Protein AF-A0A7S1DYJ3-F1 (afdb_monomer)

Foldseek 3Di:
DDDDDDDDDDDDPPPPPPPPPPDDFDDDPDDPWGADPVRAGPPPPVLVVCLVPPPFPPQWADDDCLQVLLLLLLLLLVQCVVLVPQLQVQLLVQQFDPDPPPDPDRDRPQFDALVSSVVSSVVSVRCPPRDPSSSVNNQVLQFAQDPDPVCRRRGGRVQLSSCLRPCDHPCSVVCVVVVDDDPPSSVVSSVCSVPPVNSVVSVQQALVPLQHWHDIRPVNVVLLVVLLVLLLVLCVVVVHALCNLLVCQFPVSVPPVVVVPPPDDDNPPPDDDGQWGALVSQVVSCCVSCPVPPDDPSNSSSQQNGQPRSNTGNSVNVRVSRVQPPVND

Solvent-accessible surface area (backbone atoms only — not comparable to full-atom values): 19759 Å² total; per-residue (Å²): 136,89,81,88,80,82,92,79,85,80,90,77,85,84,76,80,75,80,76,78,82,71,82,84,80,80,80,59,90,89,71,87,68,66,66,49,98,85,58,51,68,62,75,56,70,62,61,62,53,48,58,76,67,43,88,53,64,70,71,29,49,51,78,64,60,53,75,37,58,69,56,49,48,50,52,52,32,50,48,32,59,78,68,69,52,66,70,52,61,57,46,53,64,72,30,55,44,86,46,99,71,87,56,94,55,70,50,72,78,50,37,33,35,70,69,54,53,51,54,32,44,49,68,70,70,72,44,84,81,61,49,73,62,30,52,45,49,52,50,57,74,37,47,48,92,58,93,50,78,95,42,58,71,40,26,28,35,52,41,60,51,27,36,48,56,68,67,42,38,99,55,37,68,36,46,74,70,64,78,38,80,76,57,67,71,53,51,51,52,29,54,54,62,66,31,64,69,53,47,51,54,50,58,60,43,30,56,86,42,86,60,20,36,45,76,56,20,74,64,23,46,61,49,46,54,55,54,47,52,55,47,31,54,41,30,65,74,70,72,49,53,55,52,65,60,47,44,72,60,24,76,80,71,50,75,77,57,64,81,72,65,78,79,58,79,79,56,79,72,78,84,67,55,87,60,32,28,49,64,73,51,48,54,54,30,46,56,62,67,37,61,93,56,91,72,50,71,56,54,53,50,50,54,42,52,35,21,38,35,94,85,20,32,25,52,53,32,49,25,66,72,49,58,56,45,99,81,75,104

Organism: Hemiselmis andersenii (NCBI:txid464988)

Secondary structure (DSSP, 8-state):
----------------------------TTT-PPBPTTS-B---HHHHHHHHHS---GGGBPPPGGG-HHHHHHHHHHHHHHHT--THHHHHHHH-BPPTTSS---B--SEE-HHHHHHHHHHTTS-TTS-HHHHHHHHHHTB---S-GGGTT--EEHHHHHHHHHS--TTHHHHHHTSS---HHHHHHHHHHT-HHHHHHHHHH-TTSTT--PPBPHHHHHHHHHHHHHHHHHHHHHT--HHHHHHTT-TTTTTS-TTTTTT------TT--TTEE-HHHHHHHHHHHTTTS---HHHHHHHHHHTEETTEEEHHHHHHHH---TT--

pLDDT: mean 77.89, std 20.51, range [30.16, 97.25]

Structure (mmCIF, N/CA/C/O backbone):
data_AF-A0A7S1DYJ3-F1
#
_entry.id   AF-A0A7S1DYJ3-F1
#
loop_
_atom_site.group_PDB
_atom_site.id
_atom_site.type_symbol
_atom_site.label_atom_id
_atom_site.label_alt_id
_atom_site.label_comp_id
_atom_site.label_asym_id
_atom_site.label_entity_id
_atom_site.label_seq_id
_atom_site.pdbx_PDB_ins_code
_atom_site.Cartn_x
_atom_site.Cartn_y
_atom_site.Cartn_z
_atom_site.occupancy
_atom_site.B_iso_or_equiv
_atom_site.auth_seq_id
_atom_site.auth_comp_id
_atom_site.auth_asym_id
_atom_site.auth_atom_id
_atom_site.pdbx_PDB_model_num
ATOM 1 N N . MET A 1 1 ? 9.677 -75.539 -50.871 1.00 42.97 1 MET A N 1
ATOM 2 C CA . MET A 1 1 ? 9.570 -76.157 -49.534 1.00 42.97 1 MET A CA 1
ATOM 3 C C . MET A 1 1 ? 8.681 -75.274 -48.683 1.00 42.97 1 MET A C 1
ATOM 5 O O . MET A 1 1 ? 8.998 -74.108 -48.495 1.00 42.97 1 MET A O 1
ATOM 9 N N . ALA A 1 2 ? 7.523 -75.805 -48.300 1.00 41.78 2 ALA A N 1
ATOM 10 C CA . ALA A 1 2 ? 6.507 -75.114 -47.522 1.00 41.78 2 ALA A CA 1
ATOM 11 C C . ALA A 1 2 ? 6.883 -75.112 -46.036 1.00 41.78 2 ALA A C 1
ATOM 13 O O . ALA A 1 2 ? 7.293 -76.141 -45.504 1.00 41.78 2 ALA A O 1
ATOM 14 N N . SER A 1 3 ? 6.701 -73.978 -45.365 1.00 47.53 3 SER A N 1
ATOM 15 C CA . SER A 1 3 ? 6.615 -73.930 -43.908 1.00 47.53 3 SER A CA 1
ATOM 16 C C . SER A 1 3 ? 5.607 -72.855 -43.530 1.00 47.53 3 SER A C 1
ATOM 18 O O . SER A 1 3 ? 5.869 -71.659 -43.644 1.00 47.53 3 SER A O 1
ATOM 20 N N . GLY A 1 4 ? 4.405 -73.307 -43.178 1.00 46.44 4 GLY A N 1
ATOM 21 C CA . GLY A 1 4 ? 3.355 -72.471 -42.624 1.00 46.44 4 GLY A CA 1
ATOM 22 C C . GLY A 1 4 ? 3.580 -72.247 -41.134 1.00 46.44 4 GLY A C 1
ATOM 23 O O . GLY A 1 4 ? 3.976 -73.164 -40.415 1.00 46.44 4 GLY A O 1
ATOM 24 N N . ARG A 1 5 ? 3.269 -71.042 -40.652 1.00 40.19 5 ARG A N 1
ATOM 25 C CA . ARG A 1 5 ? 3.057 -70.782 -39.226 1.00 40.19 5 ARG A CA 1
ATOM 26 C C . ARG A 1 5 ? 1.924 -69.782 -39.007 1.00 40.19 5 ARG A C 1
ATOM 28 O O . ARG A 1 5 ? 2.064 -68.593 -39.243 1.00 40.19 5 ARG A O 1
ATOM 35 N N . LEU A 1 6 ? 0.811 -70.364 -38.567 1.00 44.12 6 LEU A N 1
ATOM 36 C CA . LEU A 1 6 ? -0.022 -69.995 -37.420 1.00 44.12 6 LEU A CA 1
ATOM 37 C C . LEU A 1 6 ? -0.272 -68.506 -37.136 1.00 44.12 6 LEU A C 1
ATOM 39 O O . LEU A 1 6 ? 0.511 -67.812 -36.495 1.00 44.12 6 LEU A O 1
ATOM 43 N N . VAL A 1 7 ? -1.494 -68.133 -37.506 1.00 50.53 7 VAL A N 1
ATOM 44 C CA . VAL A 1 7 ? -2.334 -67.055 -36.983 1.00 50.53 7 VAL A CA 1
ATOM 45 C C . VAL A 1 7 ? -2.415 -67.097 -35.452 1.00 50.53 7 VAL A C 1
ATOM 47 O O . VAL A 1 7 ? -2.797 -68.120 -34.882 1.00 50.53 7 VAL A O 1
ATOM 50 N N . ARG A 1 8 ? -2.150 -65.958 -34.803 1.00 39.41 8 ARG A N 1
ATOM 51 C CA . ARG A 1 8 ? -2.713 -65.585 -33.496 1.00 39.41 8 ARG A CA 1
ATOM 52 C C . ARG A 1 8 ? -2.919 -64.068 -33.440 1.00 39.41 8 ARG A C 1
ATOM 54 O O . ARG A 1 8 ? -1.952 -63.331 -33.292 1.00 39.41 8 ARG A O 1
ATOM 61 N N . SER A 1 9 ? -4.175 -63.637 -33.518 1.00 42.03 9 SER A N 1
ATOM 62 C CA . SER A 1 9 ? -4.640 -62.439 -32.805 1.00 42.03 9 SER A CA 1
ATOM 63 C C . SER A 1 9 ? -5.023 -62.869 -31.385 1.00 42.03 9 SER A C 1
ATOM 65 O O . SER A 1 9 ? -5.453 -64.013 -31.196 1.00 42.03 9 SER A O 1
ATOM 67 N N . PRO A 1 10 ? -4.854 -61.996 -30.385 1.00 50.88 10 PRO A N 1
ATOM 68 C CA . PRO A 1 10 ? -6.046 -61.279 -29.950 1.00 50.88 10 PRO A CA 1
ATOM 69 C C . PRO A 1 10 ? -5.809 -59.817 -29.559 1.00 50.88 10 PRO A C 1
ATOM 71 O O . PRO A 1 10 ? -4.724 -59.399 -29.157 1.00 50.88 10 PRO A O 1
ATOM 74 N N . ASP A 1 11 ? -6.911 -59.086 -29.663 1.00 46.28 11 ASP A N 1
ATOM 75 C CA . ASP A 1 11 ? -7.170 -57.763 -29.125 1.00 46.28 11 ASP A CA 1
ATOM 76 C C . ASP A 1 11 ? -6.700 -57.590 -27.679 1.00 46.28 11 ASP A C 1
ATOM 78 O O . ASP A 1 11 ? -7.035 -58.379 -26.795 1.00 46.28 11 ASP A O 1
ATOM 82 N N . THR A 1 12 ? -6.028 -56.475 -27.402 1.00 43.72 12 THR A N 1
ATOM 83 C CA . THR A 1 12 ? -6.212 -55.761 -26.133 1.00 43.72 12 THR A CA 1
ATOM 84 C C . THR A 1 12 ? -5.930 -54.279 -26.360 1.00 43.72 12 THR A C 1
ATOM 86 O O . THR A 1 12 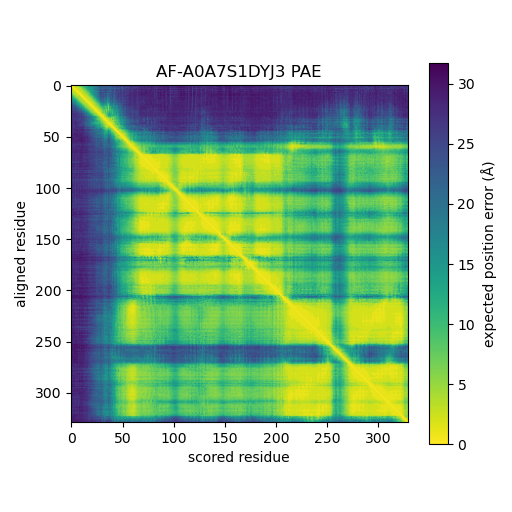? -4.790 -53.820 -26.316 1.00 43.72 12 THR A O 1
ATOM 89 N N . MET A 1 13 ? -6.989 -53.515 -26.633 1.00 39.50 13 MET A N 1
ATOM 90 C CA . MET A 1 13 ? -6.948 -52.061 -26.523 1.00 39.50 13 MET A CA 1
ATOM 91 C C . MET A 1 13 ? -6.847 -51.688 -25.043 1.00 39.50 13 MET A C 1
ATOM 93 O O . MET A 1 13 ? -7.809 -51.823 -24.289 1.00 39.50 13 MET A O 1
ATOM 97 N N . LEU A 1 14 ? -5.680 -51.204 -24.625 1.00 39.91 14 LEU A N 1
ATOM 98 C CA . LEU A 1 14 ? -5.531 -50.488 -23.363 1.00 39.91 14 LEU A CA 1
ATOM 99 C C . LEU A 1 14 ? -6.125 -49.086 -23.540 1.00 39.91 14 LEU A C 1
ATOM 101 O O . LEU A 1 14 ? -5.468 -48.159 -24.005 1.00 39.91 14 LEU A O 1
ATOM 105 N N . SER A 1 15 ? -7.406 -48.959 -23.194 1.00 37.84 15 SER A N 1
ATOM 106 C CA . SER A 1 15 ? -8.053 -47.678 -22.925 1.00 37.84 15 SER A CA 1
ATOM 107 C C . SER A 1 15 ? -7.576 -47.185 -21.559 1.00 37.84 15 SER A C 1
ATOM 109 O O . SER A 1 15 ? -8.033 -47.649 -20.514 1.00 37.84 15 SER A O 1
ATOM 111 N N . THR A 1 16 ? -6.616 -46.265 -21.554 1.00 37.53 16 THR A N 1
ATOM 112 C CA . THR A 1 16 ? -6.214 -45.540 -20.346 1.00 37.53 16 THR A CA 1
ATOM 113 C C . THR A 1 16 ? -7.273 -44.477 -20.065 1.00 37.53 16 THR A C 1
ATOM 115 O O . THR A 1 16 ? -7.178 -43.337 -20.518 1.00 37.53 16 THR A O 1
ATOM 118 N N . ALA A 1 17 ? -8.328 -44.860 -19.347 1.00 36.50 17 ALA A N 1
ATOM 119 C CA . ALA A 1 17 ? -9.258 -43.906 -18.765 1.00 36.50 17 ALA A CA 1
ATOM 120 C C . ALA A 1 17 ? -8.508 -43.089 -17.702 1.00 36.50 17 ALA A C 1
ATOM 122 O O . ALA A 1 17 ? -8.209 -43.576 -16.611 1.00 36.50 17 ALA A O 1
ATOM 123 N N . TYR A 1 18 ? -8.184 -41.838 -18.026 1.00 33.53 18 TYR A N 1
ATOM 124 C CA . TYR A 1 18 ? -7.798 -40.845 -17.033 1.00 33.53 18 TYR A CA 1
ATOM 125 C C . TYR A 1 18 ? -9.010 -40.582 -16.132 1.00 33.53 18 TYR A C 1
ATOM 127 O O . TYR A 1 18 ? -9.904 -39.811 -16.474 1.00 33.53 18 TYR A O 1
ATOM 135 N N . SER A 1 19 ? -9.046 -41.248 -14.977 1.00 32.25 19 SER A N 1
ATOM 136 C CA . SER A 1 19 ? -9.927 -40.880 -13.872 1.00 32.25 19 SER A CA 1
ATOM 137 C C . SER A 1 19 ? -9.491 -39.511 -13.361 1.00 32.25 19 SER A C 1
ATOM 139 O O . SER A 1 19 ? -8.491 -39.387 -12.649 1.00 32.25 19 SER A O 1
ATOM 141 N N . VAL A 1 20 ? -10.223 -38.468 -13.750 1.00 36.97 20 VAL A N 1
ATOM 142 C CA . VAL A 1 20 ? -10.126 -37.150 -13.126 1.00 36.97 20 VAL A CA 1
ATOM 143 C C . VAL A 1 20 ? -10.616 -37.315 -11.690 1.00 36.97 20 VAL A C 1
ATOM 145 O O . VAL A 1 20 ? -11.814 -37.362 -11.430 1.00 36.97 20 VAL A O 1
ATOM 148 N N . ASN A 1 21 ? -9.677 -37.446 -10.754 1.00 32.22 21 ASN A N 1
ATOM 149 C CA . ASN A 1 21 ? -9.951 -37.368 -9.324 1.00 32.22 21 ASN A CA 1
ATOM 150 C C . ASN A 1 21 ? -10.405 -35.941 -8.995 1.00 32.22 21 ASN A C 1
ATOM 152 O O . ASN A 1 21 ? -9.602 -35.095 -8.601 1.00 32.22 21 ASN A O 1
ATOM 156 N N . THR A 1 22 ? -11.693 -35.654 -9.165 1.00 40.25 22 THR A N 1
ATOM 157 C CA . THR A 1 22 ? -12.312 -34.492 -8.531 1.00 40.25 22 THR A CA 1
ATOM 158 C C . THR A 1 22 ? -12.334 -34.730 -7.020 1.00 40.25 22 THR A C 1
ATOM 160 O O . THR A 1 22 ? -12.872 -35.750 -6.586 1.00 40.25 22 THR A O 1
ATOM 163 N N . PRO A 1 23 ? -11.735 -33.845 -6.204 1.00 36.66 23 PRO A N 1
ATOM 164 C CA . PRO A 1 23 ? -11.690 -34.027 -4.762 1.00 36.66 23 PRO A CA 1
ATOM 165 C C . PRO A 1 23 ? -13.102 -33.942 -4.178 1.00 36.66 23 PRO A C 1
ATOM 167 O O . PRO A 1 23 ? -13.780 -32.922 -4.286 1.00 36.66 23 PRO A O 1
ATOM 170 N N . GLU A 1 24 ? -13.532 -35.033 -3.554 1.00 34.50 24 GLU A N 1
ATOM 171 C CA . GLU A 1 24 ? -14.799 -35.127 -2.841 1.00 34.50 24 GLU A CA 1
ATOM 172 C C . GLU A 1 24 ? -14.736 -34.235 -1.588 1.00 34.50 24 GLU A C 1
ATOM 174 O O . GLU A 1 24 ? -13.934 -34.450 -0.675 1.00 34.50 24 GLU A O 1
ATOM 179 N N . VAL A 1 25 ? -15.539 -33.169 -1.576 1.00 39.59 25 VAL A N 1
ATOM 180 C CA . VAL A 1 25 ? -15.640 -32.221 -0.461 1.00 39.59 25 VAL A CA 1
ATOM 181 C C . VAL A 1 25 ? -16.730 -32.720 0.478 1.00 39.59 25 VAL A C 1
ATOM 183 O O . VAL A 1 25 ? -17.911 -32.574 0.180 1.00 39.59 25 VAL A O 1
ATOM 186 N N . THR A 1 26 ? -16.360 -33.282 1.627 1.00 36.38 26 THR A N 1
ATOM 187 C CA . THR A 1 26 ? -17.325 -33.624 2.683 1.00 36.38 26 THR A CA 1
ATOM 188 C C . THR A 1 26 ? -17.628 -32.392 3.544 1.00 36.38 26 THR A C 1
ATOM 190 O O . THR A 1 26 ? -16.739 -31.932 4.269 1.00 36.38 26 THR A O 1
ATOM 193 N N . PRO A 1 27 ? -18.851 -31.833 3.513 1.00 33.69 27 PRO A N 1
ATOM 194 C CA . PRO A 1 27 ? -19.227 -30.747 4.408 1.00 33.69 27 PRO A CA 1
ATOM 195 C C . PRO A 1 27 ? -19.375 -31.270 5.843 1.00 33.69 27 PRO A C 1
ATOM 197 O O . PRO A 1 27 ? -20.153 -32.187 6.107 1.00 33.69 27 PRO A O 1
ATOM 200 N N . ARG A 1 28 ? -18.672 -30.656 6.803 1.00 35.97 28 ARG A N 1
ATOM 201 C CA . ARG A 1 28 ? -19.050 -30.780 8.218 1.00 35.97 28 ARG A CA 1
ATOM 202 C C . ARG A 1 28 ? -20.321 -29.967 8.438 1.00 35.97 28 ARG A C 1
ATOM 204 O O . ARG A 1 28 ? -20.324 -28.746 8.286 1.00 35.97 28 ARG A O 1
ATOM 211 N N . VAL A 1 29 ? -21.401 -30.663 8.778 1.00 30.16 29 VAL A N 1
ATOM 212 C CA . VAL A 1 29 ? -22.693 -30.063 9.113 1.00 30.16 29 VAL A CA 1
ATOM 213 C C . VAL A 1 29 ? -22.500 -29.099 10.290 1.00 30.16 29 VAL A C 1
ATOM 215 O O . VAL A 1 29 ? -22.095 -29.516 11.372 1.00 30.16 29 VAL A O 1
ATOM 218 N N . GLY A 1 30 ? -22.760 -27.807 10.063 1.00 34.47 30 GLY A N 1
ATOM 219 C CA . GLY A 1 30 ? -22.940 -26.809 11.125 1.00 34.47 30 GLY A CA 1
ATOM 220 C C . GLY A 1 30 ? -21.890 -25.700 11.279 1.00 34.47 30 GLY A C 1
ATOM 221 O O . GLY A 1 30 ? -22.147 -24.789 12.057 1.00 34.47 30 GLY A O 1
ATOM 222 N N . THR A 1 31 ? -20.749 -25.703 10.574 1.00 38.91 31 THR A N 1
ATOM 223 C CA . THR A 1 31 ? -19.715 -24.653 10.780 1.00 38.91 31 THR A CA 1
ATOM 224 C C . THR A 1 31 ? -19.281 -23.874 9.541 1.00 38.91 31 THR A C 1
ATOM 226 O O . THR A 1 31 ? -18.541 -22.909 9.683 1.00 38.91 31 THR A O 1
ATOM 229 N N . GLY A 1 32 ? -19.710 -24.235 8.326 1.00 33.22 32 GLY A N 1
ATOM 230 C CA . GLY A 1 32 ? -19.336 -23.504 7.100 1.00 33.22 32 GLY A CA 1
ATOM 231 C C . GLY A 1 32 ? -17.832 -23.508 6.763 1.00 33.22 32 GLY A C 1
ATOM 232 O O . GLY A 1 32 ? -17.434 -22.945 5.747 1.00 33.22 32 GLY A O 1
ATOM 233 N N . VAL A 1 33 ? -16.994 -24.165 7.571 1.00 38.03 33 VAL A N 1
ATOM 234 C CA . VAL A 1 33 ? -15.542 -24.250 7.380 1.00 38.03 33 VAL A CA 1
ATOM 235 C C . VAL A 1 33 ? -15.224 -25.399 6.424 1.00 38.03 33 VAL A C 1
ATOM 237 O O . VAL A 1 33 ? -15.560 -26.553 6.696 1.00 38.03 33 VAL A O 1
ATOM 240 N N . ARG A 1 34 ? -14.553 -25.091 5.308 1.00 40.09 34 ARG A N 1
ATOM 241 C CA . ARG A 1 34 ? -13.981 -26.090 4.393 1.00 40.09 34 ARG A CA 1
ATOM 242 C C . ARG A 1 34 ? -12.497 -26.273 4.717 1.00 40.09 34 ARG A C 1
ATOM 244 O O . ARG A 1 34 ? -11.729 -25.320 4.644 1.00 40.09 34 ARG A O 1
ATOM 251 N N . THR A 1 35 ? -12.097 -27.491 5.060 1.00 38.03 35 THR A N 1
ATOM 252 C CA . THR A 1 35 ? -10.690 -27.892 5.238 1.00 38.03 35 THR A CA 1
ATOM 253 C C . THR A 1 35 ? -10.222 -28.701 4.034 1.00 38.03 35 THR A C 1
ATOM 255 O O . THR A 1 35 ? -10.950 -29.580 3.570 1.00 38.03 35 THR A O 1
ATOM 258 N N . THR A 1 36 ? -9.014 -28.434 3.536 1.00 43.62 36 THR A N 1
ATOM 259 C CA . THR A 1 36 ? -8.341 -29.308 2.562 1.00 43.62 36 THR A CA 1
ATOM 260 C C . THR A 1 36 ? -7.816 -30.576 3.256 1.00 43.62 36 THR A C 1
ATOM 262 O O . THR A 1 36 ? -7.715 -30.644 4.483 1.00 43.62 36 THR A O 1
ATOM 265 N N . ARG A 1 37 ? -7.526 -31.631 2.478 1.00 37.34 37 ARG A N 1
ATOM 266 C CA . ARG A 1 37 ? -7.151 -32.970 2.986 1.00 37.34 37 ARG A CA 1
ATOM 267 C C . ARG A 1 37 ? -5.806 -32.995 3.739 1.00 37.34 37 ARG A C 1
ATOM 269 O O . ARG A 1 37 ? -5.553 -33.929 4.489 1.00 37.34 37 ARG A O 1
ATOM 276 N N . ASP A 1 38 ? -4.975 -31.973 3.561 1.00 36.09 38 ASP A N 1
ATOM 277 C CA . ASP A 1 38 ? -3.701 -31.727 4.253 1.00 36.09 38 ASP A CA 1
ATOM 278 C C . ASP A 1 38 ? -3.862 -30.987 5.598 1.00 36.09 38 ASP A C 1
ATOM 280 O O . ASP A 1 38 ? -2.874 -30.695 6.266 1.00 36.09 38 ASP A O 1
ATOM 284 N N . GLY A 1 39 ? -5.094 -30.670 6.012 1.00 33.50 39 GLY A N 1
ATOM 285 C CA . GLY A 1 39 ? -5.353 -29.941 7.254 1.00 33.50 39 GLY A CA 1
ATOM 286 C C . GLY A 1 39 ? -5.082 -28.439 7.164 1.00 33.50 39 GLY A C 1
ATOM 287 O O . GLY A 1 39 ? -5.220 -27.739 8.170 1.00 33.50 39 GLY A O 1
ATOM 288 N N . THR A 1 40 ? -4.750 -27.921 5.977 1.00 37.59 40 THR A N 1
ATOM 289 C CA . THR A 1 40 ? -4.655 -26.482 5.746 1.00 37.59 40 THR A CA 1
ATOM 290 C C . THR A 1 40 ? -6.065 -25.893 5.796 1.00 37.59 40 THR A C 1
ATOM 292 O O . THR A 1 40 ? -6.966 -26.254 5.035 1.00 37.59 40 THR A O 1
ATOM 295 N N . MET A 1 41 ? -6.308 -24.992 6.749 1.00 39.00 41 MET A N 1
ATOM 296 C CA . MET A 1 41 ? -7.511 -24.174 6.686 1.00 39.00 41 MET A CA 1
ATOM 297 C C . MET A 1 41 ? -7.301 -23.178 5.556 1.00 39.00 41 MET A C 1
ATOM 299 O O . MET A 1 41 ? -6.393 -22.351 5.620 1.00 39.00 41 MET A O 1
ATOM 303 N N . MET A 1 42 ? -8.137 -23.255 4.522 1.00 36.66 42 MET A N 1
ATOM 304 C CA . MET A 1 42 ? -8.264 -22.159 3.572 1.00 36.66 42 MET A CA 1
ATOM 305 C C . MET A 1 42 ? -8.715 -20.955 4.394 1.00 36.66 42 MET A C 1
ATOM 307 O O . MET A 1 42 ? -9.858 -20.924 4.850 1.00 36.66 42 MET A O 1
ATOM 311 N N . ALA A 1 43 ? -7.813 -19.998 4.646 1.00 38.22 43 ALA A N 1
ATOM 312 C CA . ALA A 1 43 ? -8.214 -18.677 5.102 1.00 38.22 43 ALA A CA 1
ATOM 313 C C . ALA A 1 43 ? -9.302 -18.233 4.127 1.00 38.22 43 ALA A C 1
ATOM 315 O O . ALA A 1 43 ? -9.057 -18.169 2.923 1.00 38.22 43 ALA A O 1
ATOM 316 N N . CYS A 1 44 ? -10.526 -18.122 4.639 1.00 39.12 44 CYS A N 1
ATOM 317 C CA . CYS A 1 44 ? -11.743 -17.987 3.865 1.00 39.12 44 CYS A CA 1
ATOM 318 C C . CYS A 1 44 ? -11.537 -16.980 2.729 1.00 39.12 44 CYS A C 1
ATOM 320 O O . CYS A 1 44 ? -11.554 -15.777 2.955 1.00 39.12 44 CYS A O 1
ATOM 322 N N . LEU A 1 45 ? -11.392 -17.457 1.489 1.00 35.19 45 LEU A N 1
ATOM 323 C CA . LEU A 1 45 ? -11.500 -16.598 0.305 1.00 35.19 45 LEU A CA 1
ATOM 324 C C . LEU A 1 45 ? -12.857 -15.864 0.299 1.00 35.19 45 LEU A C 1
ATOM 326 O O . LEU A 1 45 ? -12.981 -14.789 -0.278 1.00 35.19 45 LEU A O 1
ATOM 330 N N . SER A 1 46 ? -13.847 -16.385 1.034 1.00 38.31 46 SER A N 1
ATOM 331 C CA . SER A 1 46 ? -15.101 -15.706 1.346 1.00 38.31 46 SER A CA 1
ATOM 332 C C . SER A 1 46 ? -14.953 -14.425 2.183 1.00 38.31 46 SER A C 1
ATOM 334 O O . SER A 1 46 ? -15.831 -13.574 2.083 1.00 38.31 46 SER A O 1
ATOM 336 N N . ASP A 1 47 ? -13.874 -14.213 2.948 1.00 45.34 47 ASP A N 1
ATOM 337 C CA . ASP A 1 47 ? -13.679 -12.980 3.734 1.00 45.34 47 ASP A CA 1
ATOM 338 C C . ASP A 1 47 ? -13.266 -11.788 2.859 1.00 45.34 47 ASP A C 1
ATOM 340 O O . ASP A 1 47 ? -13.685 -10.666 3.139 1.00 45.34 47 ASP A O 1
ATOM 344 N N . ARG A 1 48 ? -12.518 -12.012 1.765 1.00 43.12 48 ARG A N 1
ATOM 345 C CA . ARG A 1 48 ? -12.241 -10.955 0.771 1.00 43.12 48 ARG A CA 1
ATOM 346 C C . ARG A 1 48 ? -13.502 -10.590 -0.015 1.00 43.12 48 ARG A C 1
ATOM 348 O O . ARG A 1 48 ? -13.842 -9.415 -0.100 1.00 43.12 48 ARG A O 1
ATOM 355 N N . VAL A 1 49 ? -14.255 -11.592 -0.476 1.00 44.06 49 VAL A N 1
ATOM 356 C CA . VAL A 1 49 ? -15.517 -11.378 -1.213 1.00 44.06 49 VAL A CA 1
ATOM 357 C C . VAL A 1 49 ? -16.575 -10.690 -0.341 1.00 44.06 49 VAL A C 1
ATOM 359 O O . VAL A 1 49 ? -17.348 -9.872 -0.837 1.00 44.06 49 VAL A O 1
ATOM 362 N N . SER A 1 50 ? -16.592 -10.952 0.971 1.00 48.12 50 SER A N 1
ATOM 363 C CA . SER A 1 50 ? -17.526 -10.301 1.904 1.00 48.12 50 SER A CA 1
ATOM 364 C C . SER A 1 50 ? -17.268 -8.798 2.069 1.00 48.12 50 SER A C 1
ATOM 366 O O . SER A 1 50 ? -18.193 -8.066 2.403 1.00 48.12 50 SER A O 1
ATOM 368 N N . ILE A 1 51 ? -16.043 -8.311 1.839 1.00 51.12 51 ILE A N 1
ATOM 369 C CA . ILE A 1 51 ? -15.730 -6.876 1.944 1.00 51.12 51 ILE A CA 1
ATOM 370 C C . ILE A 1 51 ? -16.294 -6.120 0.737 1.00 51.12 51 ILE A C 1
ATOM 372 O O . ILE A 1 51 ? -16.974 -5.113 0.930 1.00 51.12 51 ILE A O 1
ATOM 376 N N . GLU A 1 52 ? -16.097 -6.649 -0.472 1.00 48.84 52 GLU A N 1
ATOM 377 C CA . GLU A 1 52 ? -16.613 -6.074 -1.725 1.00 48.84 52 GLU A CA 1
ATOM 378 C C . GLU A 1 52 ? -18.141 -6.173 -1.841 1.00 48.84 52 GLU A C 1
ATOM 380 O O . GLU A 1 52 ? -18.784 -5.287 -2.401 1.00 48.84 52 GLU A O 1
ATOM 385 N N . THR A 1 53 ? -18.746 -7.223 -1.276 1.00 47.00 53 THR A N 1
ATOM 386 C CA . THR A 1 53 ? -20.212 -7.379 -1.255 1.00 47.00 53 THR A CA 1
ATOM 387 C C . THR A 1 53 ? -20.888 -6.691 -0.072 1.00 47.00 53 THR A C 1
ATOM 389 O O . THR A 1 53 ? -22.108 -6.490 -0.103 1.00 47.00 53 THR A O 1
ATOM 392 N N . SER A 1 54 ? -20.138 -6.279 0.958 1.00 51.31 54 SER A N 1
ATOM 393 C CA . SER A 1 54 ? -20.715 -5.455 2.015 1.00 51.31 54 SER A CA 1
ATOM 394 C C . SER A 1 54 ? -21.107 -4.107 1.418 1.00 51.31 54 SER A C 1
ATOM 396 O O . SER A 1 54 ? -20.300 -3.415 0.804 1.00 51.31 54 SER A O 1
ATOM 398 N N . ARG A 1 55 ? -22.373 -3.725 1.601 1.00 55.75 55 ARG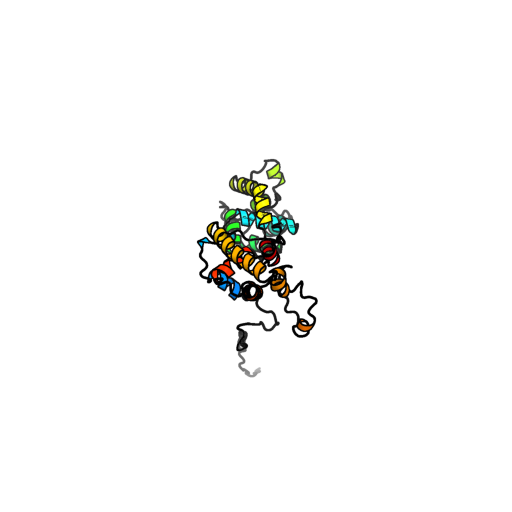 A N 1
ATOM 399 C CA . ARG A 1 55 ? -22.995 -2.473 1.134 1.00 55.75 55 ARG A CA 1
ATOM 400 C C . ARG A 1 55 ? -22.435 -1.228 1.838 1.00 55.75 55 ARG A C 1
ATOM 402 O O . ARG A 1 55 ? -23.185 -0.322 2.206 1.00 55.75 55 ARG A O 1
ATOM 409 N N . ALA A 1 56 ? -21.140 -1.199 2.122 1.00 62.53 56 ALA A N 1
ATOM 410 C CA . ALA A 1 56 ? -20.507 -0.048 2.715 1.00 62.53 56 ALA A CA 1
ATOM 411 C C . ALA A 1 56 ? -20.567 1.114 1.702 1.00 62.53 56 ALA A C 1
ATOM 413 O O . ALA A 1 56 ? -20.342 0.908 0.508 1.00 62.53 56 ALA A O 1
ATOM 414 N N . PRO A 1 57 ? -20.903 2.339 2.135 1.00 77.94 57 PRO A N 1
ATOM 415 C CA . PRO A 1 57 ? -20.974 3.473 1.228 1.00 77.94 57 PRO A CA 1
ATOM 416 C C . PRO A 1 57 ? -19.611 3.703 0.569 1.00 77.94 57 PRO A C 1
ATOM 418 O O . PRO A 1 57 ? -18.657 4.051 1.261 1.00 77.94 57 PRO A O 1
ATOM 421 N N . ALA A 1 58 ? -19.528 3.570 -0.760 1.00 76.38 58 ALA A N 1
ATOM 422 C CA . ALA A 1 58 ? -18.287 3.769 -1.521 1.00 76.38 58 ALA A CA 1
ATOM 423 C C . ALA A 1 58 ? -17.580 5.092 -1.165 1.00 76.38 58 ALA A C 1
ATOM 425 O O . ALA A 1 58 ? -16.361 5.161 -1.088 1.00 76.38 58 ALA A O 1
ATOM 426 N N . LYS A 1 59 ? -18.364 6.123 -0.823 1.00 87.00 59 LYS A N 1
ATOM 427 C CA . LYS A 1 59 ? -17.884 7.439 -0.388 1.00 87.00 59 LYS A CA 1
ATOM 428 C C . LYS A 1 59 ? -17.037 7.456 0.889 1.00 87.00 59 LYS A C 1
ATOM 430 O O . LYS A 1 59 ? -16.520 8.521 1.198 1.00 87.00 59 LYS A O 1
ATOM 435 N N . TRP A 1 60 ? -16.959 6.384 1.681 1.00 86.44 60 TRP A N 1
ATOM 436 C CA . TRP A 1 60 ? -16.162 6.339 2.923 1.00 86.44 60 TRP A CA 1
ATOM 437 C C . TRP A 1 60 ? -14.711 5.919 2.706 1.00 86.44 60 TRP A C 1
ATOM 439 O O . TRP A 1 60 ? -13.852 6.211 3.537 1.00 86.44 60 TRP A O 1
ATOM 449 N N . TYR A 1 61 ? -14.430 5.256 1.594 1.00 84.06 61 TYR A N 1
ATOM 450 C CA . TYR A 1 61 ? -13.100 4.757 1.288 1.00 84.06 61 TYR A CA 1
ATOM 451 C C . TYR A 1 61 ? -12.443 5.679 0.268 1.00 84.06 61 TYR A C 1
ATOM 453 O O . TYR A 1 61 ? -13.122 6.326 -0.534 1.00 84.06 61 TYR A O 1
ATOM 461 N N . ARG A 1 62 ? -11.114 5.791 0.328 1.00 81.81 62 ARG A N 1
ATOM 462 C CA . ARG A 1 62 ? -10.374 6.373 -0.795 1.00 81.81 62 ARG A CA 1
ATOM 463 C C . ARG A 1 62 ? -10.447 5.412 -1.980 1.00 81.81 62 ARG A C 1
ATOM 465 O O . ARG A 1 62 ? -10.733 4.230 -1.792 1.00 81.81 62 ARG A O 1
ATOM 472 N N . GLY A 1 63 ? -10.202 5.935 -3.181 1.00 76.38 63 GLY A N 1
ATOM 473 C CA . GLY A 1 63 ? -9.980 5.083 -4.348 1.00 76.38 63 GLY A CA 1
ATOM 474 C C . GLY A 1 63 ? -8.906 4.045 -4.035 1.00 76.38 63 GLY A C 1
ATOM 475 O O . GLY A 1 63 ? -8.009 4.321 -3.231 1.00 76.38 63 GLY A O 1
ATOM 476 N N . ASP A 1 64 ? -9.048 2.854 -4.614 1.00 73.94 64 ASP A N 1
ATOM 477 C CA . ASP A 1 64 ? -8.122 1.760 -4.353 1.00 73.94 64 ASP A CA 1
ATOM 478 C C . ASP A 1 64 ? -6.690 2.230 -4.675 1.00 73.94 64 ASP A C 1
ATOM 480 O O . ASP A 1 64 ? -6.436 2.672 -5.802 1.00 73.94 64 ASP A O 1
ATOM 484 N N . PRO A 1 65 ? -5.750 2.191 -3.710 1.00 67.69 65 PRO A N 1
ATOM 485 C CA . PRO A 1 65 ? -4.354 2.530 -3.971 1.00 67.69 65 PRO A CA 1
ATOM 486 C C . PRO A 1 65 ? -3.737 1.666 -5.079 1.00 67.69 65 PRO A C 1
ATOM 488 O O . PRO A 1 65 ? -2.738 2.073 -5.668 1.00 67.69 65 PRO A O 1
ATOM 491 N N . SER A 1 66 ? -4.349 0.523 -5.416 1.00 67.12 66 SER A N 1
ATOM 492 C CA . SER A 1 66 ? -3.996 -0.296 -6.581 1.00 67.12 66 SER A CA 1
ATOM 493 C C . SER A 1 66 ? -4.144 0.416 -7.933 1.00 67.12 66 SER A C 1
ATOM 495 O O . SER A 1 66 ? -3.658 -0.094 -8.938 1.00 67.12 66 SER A O 1
ATOM 497 N N . GLN A 1 67 ? -4.779 1.589 -7.969 1.00 78.75 67 GLN A N 1
ATOM 498 C CA . GLN A 1 67 ? -4.916 2.423 -9.167 1.00 78.75 67 GLN A CA 1
ATOM 499 C C . GLN A 1 67 ? -3.990 3.650 -9.142 1.00 78.75 67 GLN A C 1
ATOM 501 O O . GLN A 1 67 ? -3.817 4.320 -10.159 1.00 78.75 67 GLN A O 1
ATOM 506 N N . ASP A 1 68 ? -3.374 3.956 -7.997 1.00 89.50 68 ASP A N 1
ATOM 507 C CA . ASP A 1 68 ? -2.446 5.075 -7.854 1.00 89.50 68 ASP A CA 1
ATOM 508 C C . ASP A 1 68 ? -1.013 4.603 -8.128 1.00 89.50 68 ASP A C 1
ATOM 510 O O . ASP A 1 68 ? -0.327 4.055 -7.259 1.00 89.50 68 ASP A O 1
ATOM 514 N N . LEU A 1 69 ? -0.545 4.845 -9.357 1.00 93.25 69 LEU A N 1
ATOM 515 C CA . LEU A 1 69 ? 0.802 4.489 -9.809 1.00 93.25 69 LEU A CA 1
ATOM 516 C C . LEU A 1 69 ? 1.893 4.943 -8.831 1.00 93.25 69 LEU A C 1
ATOM 518 O O . LEU A 1 69 ? 2.844 4.197 -8.584 1.00 93.25 69 LEU A O 1
ATOM 522 N N . LEU A 1 70 ? 1.772 6.141 -8.252 1.00 93.12 70 LEU A N 1
ATOM 523 C CA . LEU A 1 70 ? 2.800 6.667 -7.360 1.00 93.12 70 LEU A CA 1
ATOM 524 C C . LEU A 1 70 ? 2.865 5.861 -6.056 1.00 93.12 70 LEU A C 1
ATOM 526 O O . LEU A 1 70 ? 3.957 5.582 -5.559 1.00 93.12 70 LEU A O 1
ATOM 530 N N . GLN A 1 71 ? 1.717 5.430 -5.527 1.00 89.50 71 GLN A N 1
ATOM 531 C CA . GLN A 1 71 ? 1.669 4.548 -4.359 1.00 89.50 71 GLN A CA 1
ATOM 532 C C . GLN A 1 71 ? 2.184 3.143 -4.666 1.00 89.50 71 GLN A C 1
ATOM 534 O O . GLN A 1 71 ? 2.924 2.591 -3.850 1.00 89.50 71 GLN A O 1
ATOM 539 N N . ILE A 1 72 ? 1.876 2.589 -5.844 1.00 92.50 72 ILE A N 1
ATOM 540 C CA . ILE A 1 72 ? 2.418 1.293 -6.283 1.00 92.50 72 ILE A CA 1
ATOM 541 C C . ILE A 1 72 ? 3.947 1.353 -6.358 1.00 92.50 72 ILE A C 1
ATOM 543 O O . ILE A 1 72 ? 4.641 0.468 -5.851 1.00 92.50 72 ILE A O 1
ATOM 547 N N . LEU A 1 73 ? 4.493 2.420 -6.944 1.00 94.88 73 LEU A N 1
ATOM 548 C CA . LEU A 1 73 ? 5.936 2.626 -7.033 1.00 94.88 73 LEU A CA 1
ATOM 549 C C . LEU A 1 73 ? 6.577 2.822 -5.653 1.00 94.88 73 LEU A C 1
ATOM 551 O O . LEU A 1 73 ? 7.638 2.258 -5.381 1.00 94.88 73 LEU A O 1
ATOM 555 N N . ALA A 1 74 ? 5.932 3.571 -4.757 1.00 92.38 74 ALA A N 1
ATOM 556 C CA . ALA A 1 74 ? 6.395 3.757 -3.384 1.00 92.38 74 ALA A CA 1
ATOM 557 C C . ALA A 1 74 ? 6.426 2.433 -2.605 1.00 92.38 74 ALA A C 1
ATOM 559 O O . ALA A 1 74 ? 7.422 2.128 -1.941 1.00 92.38 74 ALA A O 1
ATOM 560 N N . TYR A 1 75 ? 5.376 1.620 -2.755 1.00 90.12 75 TYR A N 1
ATOM 561 C CA . TYR A 1 75 ? 5.282 0.260 -2.228 1.00 90.12 75 TYR A CA 1
ATOM 562 C C . TYR A 1 75 ? 6.434 -0.600 -2.744 1.00 90.12 75 TYR A C 1
ATOM 564 O O . TYR A 1 75 ? 7.188 -1.174 -1.952 1.00 90.12 75 TYR A O 1
ATOM 572 N N . ALA A 1 76 ? 6.641 -0.625 -4.061 1.00 92.44 76 ALA A N 1
ATOM 573 C CA . ALA A 1 76 ? 7.697 -1.420 -4.666 1.00 92.44 76 ALA A CA 1
ATOM 574 C C . ALA A 1 76 ? 9.089 -0.995 -4.195 1.00 92.44 76 ALA A C 1
ATOM 576 O O . ALA A 1 76 ? 9.898 -1.834 -3.785 1.00 92.44 76 ALA A O 1
ATOM 577 N N . ARG A 1 77 ? 9.349 0.314 -4.171 1.00 93.44 77 ARG A N 1
ATOM 578 C CA . ARG A 1 77 ? 10.599 0.891 -3.674 1.00 93.44 77 ARG A CA 1
ATOM 579 C C . ARG A 1 77 ? 10.858 0.500 -2.224 1.00 93.44 77 ARG A C 1
ATOM 581 O O . ARG A 1 77 ? 11.962 0.060 -1.904 1.00 93.44 77 ARG A O 1
ATOM 588 N N . HIS A 1 78 ? 9.855 0.627 -1.360 1.00 89.44 78 HIS A N 1
ATOM 589 C CA . HIS A 1 78 ? 9.979 0.275 0.050 1.00 89.44 78 HIS A CA 1
ATOM 590 C C . HIS A 1 78 ? 10.314 -1.210 0.240 1.00 89.44 78 HIS A C 1
ATOM 592 O O . HIS A 1 78 ? 11.252 -1.537 0.966 1.00 89.44 78 HIS A O 1
ATOM 598 N N . ARG A 1 79 ? 9.619 -2.114 -0.462 1.00 87.50 79 ARG A N 1
ATOM 599 C CA . ARG A 1 79 ? 9.858 -3.565 -0.368 1.00 87.50 79 ARG A CA 1
ATOM 600 C C . ARG A 1 79 ? 11.262 -3.950 -0.816 1.00 87.50 79 ARG A C 1
ATOM 602 O O . ARG A 1 79 ? 11.936 -4.718 -0.127 1.00 87.50 79 ARG A O 1
ATOM 609 N N . LEU A 1 80 ? 11.722 -3.379 -1.929 1.00 91.31 80 LEU A N 1
ATOM 610 C CA . LEU A 1 80 ? 13.083 -3.580 -2.423 1.00 91.31 80 LEU A CA 1
ATOM 611 C C . LEU A 1 80 ? 14.131 -3.068 -1.423 1.00 91.31 80 LEU A C 1
ATOM 613 O O . LEU A 1 80 ? 15.136 -3.740 -1.203 1.00 91.31 80 LEU A O 1
ATOM 617 N N . GLN A 1 81 ? 13.888 -1.919 -0.780 1.00 90.06 81 GLN A N 1
ATOM 618 C CA . GLN A 1 81 ? 14.777 -1.358 0.245 1.00 90.06 81 GLN A CA 1
ATOM 619 C C . GLN A 1 81 ? 14.851 -2.231 1.501 1.00 90.06 81 GLN A C 1
ATOM 621 O O . GLN A 1 81 ? 15.950 -2.563 1.940 1.00 90.06 81 GLN A O 1
ATOM 626 N N . VAL A 1 82 ? 13.704 -2.630 2.061 1.00 85.12 82 VAL A N 1
ATOM 627 C CA . VAL A 1 82 ? 13.636 -3.457 3.282 1.00 85.12 82 VAL A CA 1
ATOM 628 C C . VAL A 1 82 ? 14.347 -4.793 3.084 1.00 85.12 82 VAL A C 1
ATOM 630 O O . VAL A 1 82 ? 15.035 -5.270 3.983 1.00 85.12 82 VAL A O 1
ATOM 633 N N . ARG A 1 83 ? 14.216 -5.385 1.895 1.00 85.31 83 ARG A N 1
ATOM 634 C CA . ARG A 1 83 ? 14.823 -6.680 1.563 1.00 85.31 83 ARG A CA 1
ATOM 635 C C . ARG A 1 83 ? 16.226 -6.578 0.978 1.00 85.31 83 ARG A C 1
ATOM 637 O O . ARG A 1 83 ? 16.842 -7.608 0.737 1.00 85.31 83 ARG A O 1
ATOM 644 N N . GLN A 1 84 ? 16.711 -5.361 0.731 1.00 91.00 84 GLN A N 1
ATOM 645 C CA . GLN A 1 84 ? 17.999 -5.097 0.086 1.00 91.00 84 GLN A CA 1
ATOM 646 C C . GLN A 1 84 ? 18.151 -5.791 -1.283 1.00 91.00 84 GLN A C 1
ATOM 648 O O . GLN A 1 84 ? 19.251 -6.162 -1.684 1.00 91.00 84 GLN A O 1
ATOM 653 N N . VAL A 1 85 ? 17.047 -5.955 -2.020 1.00 92.44 85 VAL A N 1
ATOM 654 C CA . VAL A 1 85 ? 17.036 -6.608 -3.339 1.00 92.44 85 VAL A CA 1
ATOM 655 C C . VAL A 1 85 ? 17.332 -5.582 -4.426 1.00 92.44 85 VAL A C 1
ATOM 657 O O . VAL A 1 85 ? 16.746 -4.499 -4.444 1.00 92.44 85 VAL A O 1
ATOM 660 N N . ILE A 1 86 ? 18.215 -5.923 -5.363 1.00 93.56 86 ILE A N 1
ATOM 661 C CA . ILE A 1 86 ? 18.459 -5.138 -6.575 1.00 93.56 86 ILE A CA 1
ATOM 662 C C . ILE A 1 86 ? 17.579 -5.718 -7.682 1.00 93.56 86 ILE A C 1
ATOM 664 O O . ILE A 1 86 ? 17.781 -6.846 -8.117 1.00 93.56 86 ILE A O 1
ATOM 668 N N . LEU A 1 87 ? 16.582 -4.950 -8.123 1.00 94.25 87 LEU A N 1
ATOM 669 C CA . LEU A 1 87 ? 15.600 -5.388 -9.118 1.00 94.25 87 LEU A CA 1
ATOM 670 C C . LEU A 1 87 ? 16.242 -5.619 -10.497 1.00 94.25 87 LEU A C 1
ATOM 672 O O . LEU A 1 87 ? 15.758 -6.434 -11.277 1.00 94.25 87 LEU A O 1
ATOM 676 N N . LEU A 1 88 ? 17.354 -4.933 -10.775 1.00 94.00 88 LEU A N 1
ATOM 677 C CA . LEU A 1 88 ? 18.092 -5.058 -12.028 1.00 94.00 88 LEU A CA 1
ATOM 678 C C . LEU A 1 88 ? 18.557 -6.495 -12.298 1.00 94.00 88 LEU A C 1
ATOM 680 O O . LEU A 1 88 ? 18.462 -6.939 -13.435 1.00 94.00 88 LEU A O 1
ATOM 684 N N . ASP A 1 89 ? 19.005 -7.222 -11.274 1.00 92.00 89 ASP A N 1
ATOM 685 C CA . ASP A 1 89 ? 19.621 -8.544 -11.428 1.00 92.00 89 ASP A CA 1
ATOM 686 C C . ASP A 1 89 ? 18.665 -9.580 -12.061 1.00 92.00 89 ASP A C 1
ATOM 688 O O . ASP A 1 89 ? 18.996 -10.122 -13.120 1.00 92.00 89 ASP A O 1
ATOM 692 N N . PRO A 1 90 ? 17.455 -9.835 -11.510 1.00 93.69 90 PRO A N 1
ATOM 693 C CA . PRO A 1 90 ? 16.527 -10.791 -12.113 1.00 93.69 90 PRO A CA 1
ATOM 694 C C . PRO A 1 90 ? 15.971 -10.324 -13.463 1.00 93.69 90 PRO A C 1
ATOM 696 O O . PRO A 1 90 ? 15.612 -11.163 -14.284 1.00 93.69 90 PRO A O 1
ATOM 699 N N . LEU A 1 91 ? 15.883 -9.013 -13.716 1.00 93.69 91 LEU A N 1
ATOM 700 C CA . LEU A 1 91 ? 15.376 -8.484 -14.987 1.00 93.69 91 LEU A CA 1
ATOM 701 C C . LEU A 1 91 ? 16.413 -8.597 -16.108 1.00 93.69 91 LEU A C 1
ATOM 703 O O . LEU A 1 91 ? 16.072 -9.011 -17.215 1.00 93.69 91 LEU A O 1
ATOM 707 N N . ALA A 1 92 ? 17.677 -8.296 -15.807 1.00 89.31 92 ALA A N 1
ATOM 708 C CA . ALA A 1 92 ? 18.790 -8.402 -16.744 1.00 89.31 92 ALA A CA 1
ATOM 709 C C . ALA A 1 92 ? 18.953 -9.832 -17.274 1.00 89.31 92 ALA A C 1
ATOM 711 O O . ALA A 1 92 ? 19.214 -10.032 -18.461 1.00 89.31 92 ALA A O 1
ATOM 712 N N . GLU A 1 93 ? 18.726 -10.828 -16.412 1.00 91.25 93 GLU A N 1
ATOM 713 C CA . GLU A 1 93 ? 18.715 -12.238 -16.799 1.00 91.25 93 GLU A CA 1
ATOM 714 C C . GLU A 1 93 ? 17.648 -12.525 -17.872 1.00 91.25 93 GLU A C 1
ATOM 716 O O . GLU A 1 93 ? 17.916 -13.247 -18.836 1.00 91.25 93 GLU A O 1
ATOM 721 N N . LYS A 1 94 ? 16.451 -11.929 -17.751 1.00 90.62 94 LYS A N 1
ATOM 722 C CA . LYS A 1 94 ? 15.331 -12.149 -18.689 1.00 90.62 94 LYS A CA 1
ATOM 723 C C . LYS A 1 94 ? 15.454 -11.372 -19.998 1.00 90.62 94 LYS A C 1
ATOM 725 O O . LYS A 1 94 ? 14.839 -11.776 -20.985 1.00 90.62 94 LYS A O 1
ATOM 730 N N . ASP A 1 95 ? 16.252 -10.310 -20.024 1.00 89.00 95 ASP A N 1
ATOM 731 C CA . ASP A 1 95 ? 16.533 -9.526 -21.232 1.00 89.00 95 ASP A CA 1
ATOM 732 C C . ASP A 1 95 ? 17.707 -10.083 -22.062 1.00 89.00 95 ASP A C 1
ATOM 734 O O . ASP A 1 95 ? 17.963 -9.630 -23.175 1.00 89.00 95 ASP A O 1
ATOM 738 N N . SER A 1 96 ? 18.424 -11.098 -21.569 1.00 83.31 96 SER A N 1
ATOM 739 C CA . SER A 1 96 ? 19.580 -11.647 -22.282 1.00 83.31 96 SER A CA 1
ATOM 740 C C . SER A 1 96 ? 19.197 -12.221 -23.661 1.00 83.31 96 SER A C 1
ATOM 742 O O . SER A 1 96 ? 18.515 -13.240 -23.787 1.00 83.31 96 SER A O 1
ATOM 744 N N . VAL A 1 97 ? 19.636 -11.550 -24.734 1.00 78.19 97 VAL A N 1
ATOM 745 C CA . VAL A 1 97 ? 19.517 -12.053 -26.112 1.00 78.19 97 VAL A CA 1
ATOM 746 C C . VAL A 1 97 ? 20.817 -12.774 -26.480 1.00 78.19 97 VAL A C 1
ATOM 748 O O . VAL A 1 97 ? 21.895 -12.189 -26.329 1.00 78.19 97 VAL A O 1
ATOM 751 N N . PRO A 1 98 ? 20.769 -14.032 -26.962 1.00 73.12 98 PRO A N 1
ATOM 752 C CA . PRO A 1 98 ? 21.968 -14.724 -27.414 1.00 73.12 98 PRO A CA 1
ATOM 753 C C . PRO A 1 98 ? 22.578 -13.984 -28.611 1.00 73.12 98 PRO A C 1
ATOM 755 O O . PRO A 1 98 ? 21.954 -13.846 -29.661 1.00 73.12 98 PRO A O 1
ATOM 758 N N . GLY A 1 99 ? 23.805 -13.486 -28.447 1.00 74.12 99 GLY A N 1
ATOM 759 C CA . GLY A 1 99 ? 24.529 -12.803 -29.516 1.00 74.12 99 GLY A CA 1
ATOM 760 C C . GLY A 1 99 ? 24.818 -13.746 -30.687 1.00 74.12 99 GLY A C 1
ATOM 761 O O . GLY A 1 99 ? 25.233 -14.888 -30.486 1.00 74.12 99 GLY A O 1
ATOM 762 N N . ALA A 1 100 ? 24.666 -13.251 -31.917 1.00 68.94 100 ALA A N 1
ATOM 763 C CA . ALA A 1 100 ? 24.779 -14.018 -33.166 1.00 68.94 100 ALA A CA 1
ATOM 764 C C . ALA A 1 100 ? 26.181 -14.606 -33.474 1.00 68.94 100 ALA A C 1
ATOM 766 O O . ALA A 1 100 ? 26.419 -15.083 -34.579 1.00 68.94 100 ALA A O 1
ATOM 767 N N . GLY A 1 101 ? 27.129 -14.580 -32.531 1.00 73.19 101 GLY A N 1
ATOM 768 C CA . GLY A 1 101 ? 28.539 -14.894 -32.785 1.00 73.19 101 GLY A CA 1
ATOM 769 C C . GLY A 1 101 ? 29.237 -15.781 -31.755 1.00 73.19 101 GLY A C 1
ATOM 770 O O . GLY A 1 101 ? 30.464 -15.799 -31.738 1.00 73.19 101 GLY A O 1
ATOM 771 N N . GLY A 1 102 ? 28.518 -16.466 -30.857 1.00 64.75 102 GLY A N 1
ATOM 772 C CA . GLY A 1 102 ? 29.116 -17.401 -29.883 1.00 64.75 102 GLY A CA 1
ATOM 773 C C . GLY A 1 102 ? 30.055 -16.773 -28.837 1.00 64.75 102 GLY A C 1
ATOM 774 O O . GLY A 1 102 ? 30.489 -17.456 -27.913 1.00 64.75 102 GLY A O 1
ATOM 775 N N . ARG A 1 103 ? 30.355 -15.471 -28.933 1.00 61.00 103 ARG A N 1
ATOM 776 C CA . ARG A 1 103 ? 31.039 -14.702 -27.890 1.00 61.00 103 ARG A CA 1
ATOM 777 C C . ARG A 1 103 ? 30.008 -14.152 -26.914 1.00 61.00 103 ARG A C 1
ATOM 779 O O . ARG A 1 103 ? 29.030 -13.529 -27.318 1.00 61.00 103 ARG A O 1
ATOM 786 N N . VAL A 1 104 ? 30.262 -14.401 -25.633 1.00 63.72 104 VAL A N 1
ATOM 787 C CA . VAL A 1 104 ? 29.411 -14.123 -24.466 1.00 63.72 104 VAL A CA 1
ATOM 788 C C . VAL A 1 104 ? 29.345 -12.619 -24.160 1.00 63.72 104 VAL A C 1
ATOM 790 O O . VAL A 1 104 ? 29.704 -12.168 -23.079 1.00 63.72 104 VAL A O 1
ATOM 793 N N . HIS A 1 105 ? 28.920 -11.805 -25.120 1.00 66.12 105 HIS A N 1
ATOM 794 C CA . HIS A 1 105 ? 28.447 -10.458 -24.825 1.00 66.12 105 HIS A CA 1
ATOM 795 C C . HIS A 1 105 ? 26.927 -10.520 -24.807 1.00 66.12 105 HIS A C 1
ATOM 797 O O . HIS A 1 105 ? 26.282 -10.520 -25.854 1.00 66.12 105 HIS A O 1
ATOM 803 N N . GLN A 1 106 ? 26.367 -10.653 -23.603 1.00 75.56 106 GLN A N 1
ATOM 804 C CA . GLN A 1 106 ? 24.937 -10.472 -23.394 1.00 75.56 106 GLN A CA 1
ATOM 805 C C . GLN A 1 106 ? 24.631 -9.003 -23.676 1.00 75.56 106 GLN A C 1
ATOM 807 O O . GLN A 1 106 ? 25.095 -8.110 -22.969 1.00 75.56 106 GLN A O 1
ATOM 812 N N . LEU A 1 107 ? 23.926 -8.755 -24.774 1.00 79.19 107 LEU A N 1
ATOM 813 C CA . LEU A 1 107 ? 23.387 -7.437 -25.062 1.00 79.19 107 LEU A CA 1
ATOM 814 C C . LEU A 1 107 ? 22.073 -7.316 -24.297 1.00 79.19 107 LEU A C 1
ATOM 816 O O . LEU A 1 107 ? 21.165 -8.122 -24.502 1.00 79.19 107 LEU A O 1
ATOM 820 N N . HIS A 1 108 ? 21.995 -6.320 -23.420 1.00 85.75 108 HIS A N 1
ATOM 821 C CA . HIS A 1 108 ? 20.755 -5.925 -22.767 1.00 85.75 108 HIS A CA 1
ATOM 822 C C . HIS A 1 108 ? 20.074 -4.883 -23.650 1.00 85.75 108 HIS A C 1
ATOM 824 O O . HIS A 1 108 ? 20.666 -3.857 -23.995 1.00 85.75 108 HIS A O 1
ATOM 830 N N . THR A 1 109 ? 18.850 -5.179 -24.068 1.00 87.88 109 THR A N 1
ATOM 831 C CA . THR A 1 109 ? 18.025 -4.265 -24.856 1.00 87.88 109 THR A CA 1
ATOM 832 C C . THR A 1 109 ? 17.417 -3.166 -23.990 1.00 87.88 109 THR A C 1
ATOM 834 O O . THR A 1 109 ? 17.119 -2.091 -24.508 1.00 87.88 109 THR A O 1
ATOM 837 N N . GLY A 1 110 ? 17.254 -3.428 -22.690 1.00 91.19 110 GLY A N 1
ATOM 838 C CA . GLY A 1 110 ? 16.554 -2.569 -21.743 1.00 91.19 110 GLY A CA 1
ATOM 839 C C . GLY A 1 110 ? 15.034 -2.766 -21.733 1.00 91.19 110 GLY A C 1
ATOM 840 O O . GLY A 1 110 ? 14.329 -2.050 -21.020 1.00 91.19 110 GLY A O 1
ATOM 841 N N . TYR A 1 111 ? 14.528 -3.751 -22.488 1.00 93.75 111 TYR A N 1
ATOM 842 C CA . TYR A 1 111 ? 13.100 -4.030 -22.616 1.00 93.75 111 TYR A CA 1
ATOM 843 C C . TYR A 1 111 ? 12.767 -5.504 -22.420 1.00 93.75 111 TYR A C 1
ATOM 845 O O . TYR A 1 111 ? 13.435 -6.390 -22.947 1.00 93.75 111 TYR A O 1
ATOM 853 N N . ILE A 1 112 ? 11.660 -5.766 -21.734 1.00 95.88 112 ILE A N 1
ATOM 854 C CA . ILE A 1 112 ? 11.160 -7.122 -21.484 1.00 95.88 112 ILE A CA 1
ATOM 855 C C . ILE A 1 112 ? 9.663 -7.225 -21.770 1.00 95.88 112 ILE A C 1
ATOM 857 O O . ILE A 1 112 ? 8.969 -6.221 -21.934 1.00 95.88 112 ILE A O 1
ATOM 861 N N . GLN A 1 113 ? 9.170 -8.459 -21.836 1.00 96.19 113 GLN A N 1
ATOM 862 C CA . GLN A 1 113 ? 7.740 -8.755 -21.889 1.00 96.19 113 GLN A CA 1
ATOM 863 C C . GLN A 1 113 ? 7.090 -8.589 -20.507 1.00 96.19 113 GLN A C 1
ATOM 865 O O . GLN A 1 113 ? 7.737 -8.728 -19.461 1.00 96.19 113 GLN A O 1
ATOM 870 N N . ARG A 1 114 ? 5.773 -8.380 -20.491 1.00 96.31 114 ARG A N 1
ATOM 871 C CA . ARG A 1 114 ? 4.969 -8.254 -19.265 1.00 96.31 114 ARG A CA 1
ATOM 872 C C . ARG A 1 114 ? 5.058 -9.479 -18.363 1.00 96.31 114 ARG A C 1
ATOM 874 O O . ARG A 1 114 ? 5.236 -9.349 -17.153 1.00 96.31 114 ARG A O 1
ATOM 881 N N . GLU A 1 115 ? 5.019 -10.672 -18.939 1.00 96.06 115 GLU A N 1
ATOM 882 C CA . GLU A 1 115 ? 5.127 -11.939 -18.215 1.00 96.06 115 GLU A CA 1
ATOM 883 C C . GLU A 1 115 ? 6.511 -12.098 -17.574 1.00 96.06 115 GLU A C 1
ATOM 885 O O . GLU A 1 115 ? 6.636 -12.649 -16.478 1.00 96.06 115 GLU A O 1
ATOM 890 N N . GLN A 1 116 ? 7.558 -11.599 -18.239 1.00 96.12 116 GLN A N 1
ATOM 891 C CA . GLN A 1 116 ? 8.922 -11.611 -17.713 1.00 96.12 116 GLN A CA 1
ATOM 892 C C . GLN A 1 116 ? 9.063 -10.650 -16.531 1.00 96.12 116 GLN A C 1
ATOM 894 O O . GLN A 1 116 ? 9.647 -11.041 -15.518 1.00 96.12 116 GLN A O 1
ATOM 899 N N . LEU A 1 117 ? 8.478 -9.446 -16.620 1.00 96.69 117 LEU A N 1
ATOM 900 C CA . LEU A 1 117 ? 8.424 -8.509 -15.495 1.00 96.69 117 LEU A CA 1
ATOM 901 C C . LEU A 1 117 ? 7.723 -9.152 -14.293 1.00 96.69 117 LEU A C 1
ATOM 903 O O . LEU A 1 117 ? 8.261 -9.110 -13.187 1.00 96.69 117 LEU A O 1
ATOM 907 N N . ARG A 1 118 ? 6.561 -9.793 -14.500 1.00 95.88 118 ARG A N 1
ATOM 908 C CA . ARG A 1 118 ? 5.825 -10.437 -13.403 1.00 95.88 118 ARG A CA 1
ATOM 909 C C . ARG A 1 118 ? 6.665 -11.502 -12.706 1.00 95.88 118 ARG A C 1
ATOM 911 O O . ARG A 1 118 ? 6.847 -11.447 -11.494 1.00 95.88 118 ARG A O 1
ATOM 918 N N . ARG A 1 119 ? 7.249 -12.420 -13.480 1.00 94.56 119 ARG A N 1
ATOM 919 C CA . ARG A 1 119 ? 8.106 -13.487 -12.939 1.00 94.56 119 ARG A CA 1
ATOM 920 C C . ARG A 1 119 ? 9.323 -12.934 -12.200 1.00 94.56 119 ARG A C 1
ATOM 922 O O . ARG A 1 119 ? 9.718 -13.501 -11.182 1.00 94.56 119 ARG A O 1
ATOM 929 N N . ALA A 1 120 ? 9.926 -11.853 -12.693 1.00 94.62 120 ALA A N 1
ATOM 930 C CA . ALA A 1 120 ? 11.056 -11.214 -12.026 1.00 94.62 120 ALA A CA 1
ATOM 931 C C . ALA A 1 120 ? 10.647 -10.618 -10.668 1.00 94.62 120 ALA A C 1
ATOM 933 O O . ALA A 1 120 ? 11.328 -10.866 -9.674 1.00 94.62 120 ALA A O 1
ATOM 934 N N . LEU A 1 121 ? 9.504 -9.923 -10.596 1.00 93.88 121 LEU A N 1
ATOM 935 C CA . LEU A 1 121 ? 8.957 -9.407 -9.335 1.00 93.88 121 LEU A CA 1
ATOM 936 C C . LEU A 1 121 ? 8.624 -10.535 -8.348 1.00 93.88 121 LEU A C 1
ATOM 938 O O . LEU A 1 121 ? 8.972 -10.444 -7.168 1.00 93.88 121 LEU A O 1
ATOM 942 N N . ASP A 1 122 ? 8.030 -11.628 -8.826 1.00 90.19 122 ASP A N 1
ATOM 943 C CA . ASP A 1 122 ? 7.753 -12.807 -7.999 1.00 90.19 122 ASP A CA 1
ATOM 944 C C . ASP A 1 122 ? 9.058 -13.430 -7.460 1.00 90.19 122 ASP A C 1
ATOM 946 O O . ASP A 1 122 ? 9.135 -13.812 -6.290 1.00 90.19 122 ASP A O 1
ATOM 950 N N . THR A 1 123 ? 10.126 -13.447 -8.270 1.00 91.94 123 THR A N 1
ATOM 951 C CA . THR A 1 123 ? 11.459 -13.955 -7.885 1.00 91.94 123 THR A CA 1
ATOM 952 C C . THR A 1 123 ? 12.136 -13.079 -6.825 1.00 91.94 123 THR A C 1
ATOM 954 O O . THR A 1 123 ? 12.851 -13.596 -5.968 1.00 91.94 123 THR A O 1
ATOM 957 N N . CYS A 1 124 ? 11.865 -11.768 -6.795 1.00 89.56 124 CYS A N 1
ATOM 958 C CA . CYS A 1 124 ? 12.310 -10.886 -5.707 1.00 89.56 124 CYS A CA 1
ATOM 959 C C . CYS A 1 124 ? 11.648 -11.223 -4.349 1.00 89.56 124 CYS A C 1
ATOM 961 O O . CYS A 1 124 ? 12.028 -10.671 -3.311 1.00 89.56 124 CYS A O 1
ATOM 963 N N . GLY A 1 125 ? 10.643 -12.109 -4.337 1.00 72.56 125 GLY A N 1
ATOM 964 C CA . GLY A 1 125 ? 10.047 -12.710 -3.144 1.00 72.56 125 GLY A CA 1
ATOM 965 C C . GLY A 1 125 ? 9.169 -11.781 -2.306 1.00 72.56 125 GLY A C 1
ATOM 966 O O . GLY A 1 125 ? 8.781 -12.164 -1.201 1.00 72.56 125 GLY A O 1
ATOM 967 N N . GLY A 1 126 ? 8.886 -10.561 -2.770 1.00 72.94 126 GLY A N 1
ATOM 968 C CA . GLY A 1 126 ? 8.237 -9.500 -1.985 1.00 72.94 126 GLY A CA 1
ATOM 969 C C . GLY A 1 126 ? 7.035 -8.834 -2.643 1.00 72.94 126 GLY A C 1
ATOM 970 O O . GLY A 1 126 ? 6.571 -7.825 -2.122 1.00 72.94 126 GLY A O 1
ATOM 971 N N . PHE A 1 127 ? 6.567 -9.383 -3.761 1.00 85.81 127 PHE A N 1
ATOM 972 C CA . PHE A 1 127 ? 5.535 -8.780 -4.604 1.00 85.81 127 PHE A CA 1
ATOM 973 C C . PHE A 1 127 ? 4.308 -9.671 -4.828 1.00 85.81 127 PHE A C 1
ATOM 975 O O . PHE A 1 127 ? 3.403 -9.276 -5.552 1.00 85.81 127 PHE A O 1
ATOM 982 N N . GLY A 1 128 ? 4.241 -10.849 -4.197 1.00 79.25 128 GLY A N 1
ATOM 983 C CA . GLY A 1 128 ? 3.105 -11.771 -4.353 1.00 79.25 128 GLY A CA 1
ATOM 984 C C . GLY A 1 128 ? 1.777 -11.247 -3.785 1.00 79.25 128 GLY A C 1
ATOM 985 O O . GLY A 1 128 ? 0.733 -11.853 -3.999 1.00 79.25 128 GLY A O 1
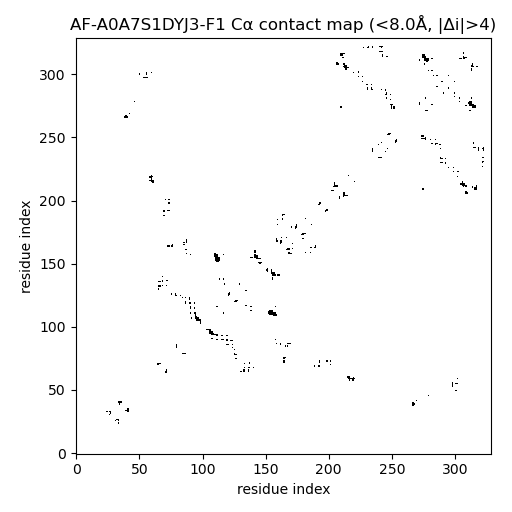ATOM 986 N N . ASP A 1 129 ? 1.818 -10.142 -3.046 1.00 77.81 129 ASP A N 1
ATOM 987 C CA . ASP A 1 129 ? 0.680 -9.421 -2.481 1.00 77.81 129 ASP A CA 1
ATOM 988 C C . ASP A 1 129 ? 0.211 -8.229 -3.334 1.00 77.81 129 ASP A C 1
ATOM 990 O O . ASP A 1 129 ? -0.841 -7.663 -3.034 1.00 77.81 129 ASP A O 1
ATOM 994 N N . ILE A 1 130 ? 0.929 -7.872 -4.408 1.00 85.06 130 ILE A N 1
ATOM 995 C CA . ILE A 1 130 ? 0.449 -6.891 -5.390 1.00 85.06 130 ILE A CA 1
ATOM 996 C C . ILE A 1 130 ? -0.741 -7.485 -6.159 1.00 85.06 130 ILE A C 1
A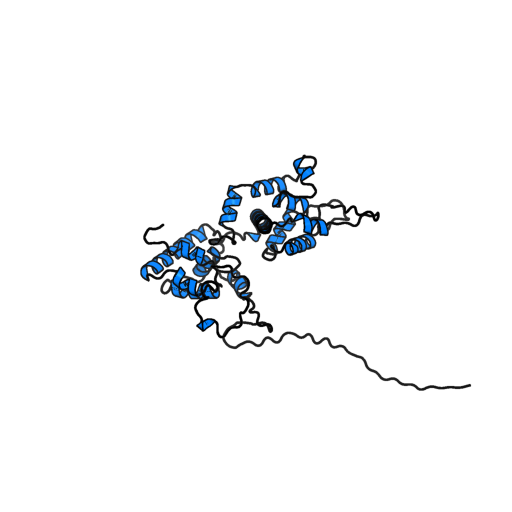TOM 998 O O . ILE A 1 130 ? -0.680 -8.614 -6.645 1.00 85.06 130 ILE A O 1
ATOM 1002 N N . SER A 1 131 ? -1.834 -6.723 -6.274 1.00 86.75 131 SER A N 1
ATOM 1003 C CA . SER A 1 131 ? -3.000 -7.122 -7.070 1.00 86.75 131 SER A CA 1
ATOM 1004 C C . SER A 1 131 ? -2.687 -7.120 -8.570 1.00 86.75 131 SER A C 1
ATOM 1006 O O . SER A 1 131 ? -1.815 -6.387 -9.037 1.00 86.75 131 SER A O 1
ATOM 1008 N N . GLU A 1 132 ? -3.431 -7.902 -9.357 1.00 88.31 132 GLU A N 1
ATOM 1009 C CA . GLU A 1 132 ? -3.265 -7.908 -10.820 1.00 88.31 132 GLU A CA 1
ATOM 1010 C C . GLU A 1 132 ? -3.500 -6.526 -11.446 1.00 88.31 132 GLU A C 1
ATOM 1012 O O . GLU A 1 132 ? -2.807 -6.158 -12.389 1.00 88.31 132 GLU A O 1
ATOM 1017 N N . GLU A 1 133 ? -4.420 -5.731 -10.896 1.00 89.56 133 GLU A N 1
ATOM 1018 C CA . GLU A 1 133 ? -4.698 -4.363 -11.353 1.00 89.56 133 GLU A CA 1
ATOM 1019 C C . GLU A 1 133 ? -3.539 -3.400 -11.057 1.00 89.56 133 GLU A C 1
ATOM 1021 O O . GLU A 1 133 ? -3.142 -2.618 -11.923 1.00 89.56 133 GLU A O 1
ATOM 1026 N N . ALA A 1 134 ? -2.928 -3.502 -9.872 1.00 90.69 134 ALA A N 1
ATOM 1027 C CA . ALA A 1 134 ? -1.742 -2.720 -9.530 1.00 90.69 134 ALA A CA 1
ATOM 1028 C C . ALA A 1 134 ? -0.542 -3.117 -10.395 1.00 90.69 134 ALA A C 1
ATOM 1030 O O . ALA A 1 134 ? 0.192 -2.260 -10.890 1.00 90.69 134 ALA A O 1
ATOM 1031 N N . PHE A 1 135 ? -0.357 -4.420 -10.622 1.00 95.12 135 PHE A N 1
ATOM 1032 C CA . PHE A 1 135 ? 0.662 -4.912 -11.541 1.00 95.12 135 PHE A CA 1
ATOM 1033 C C . PHE A 1 135 ? 0.414 -4.415 -12.971 1.00 95.12 135 PHE A C 1
ATOM 1035 O O . PHE A 1 135 ? 1.359 -4.006 -13.643 1.00 95.12 135 PHE A O 1
ATOM 1042 N N . ALA A 1 136 ? -0.840 -4.410 -13.426 1.00 95.12 136 ALA A N 1
ATOM 1043 C CA . ALA A 1 136 ? -1.211 -3.894 -14.735 1.00 95.12 136 ALA A CA 1
ATOM 1044 C C . ALA A 1 136 ? -0.874 -2.413 -14.885 1.00 95.12 136 ALA A C 1
ATOM 1046 O O . ALA A 1 136 ? -0.155 -2.047 -15.808 1.00 95.12 136 ALA A O 1
ATOM 1047 N N . THR A 1 137 ? -1.300 -1.601 -13.920 1.00 95.19 137 THR A N 1
ATOM 1048 C CA . THR A 1 137 ? -1.017 -0.162 -13.867 1.00 95.19 137 THR A CA 1
ATOM 1049 C C . THR A 1 137 ? 0.488 0.111 -13.893 1.00 95.19 137 THR A C 1
ATOM 1051 O O . THR A 1 137 ? 0.954 0.986 -14.624 1.00 95.19 137 THR A O 1
ATOM 1054 N N . LEU A 1 138 ? 1.269 -0.671 -13.138 1.00 96.31 138 LEU A N 1
ATOM 1055 C CA . LEU A 1 138 ? 2.728 -0.590 -13.148 1.00 96.31 138 LEU A CA 1
ATOM 1056 C C . LEU A 1 138 ? 3.310 -0.948 -14.521 1.00 96.31 138 LEU A C 1
ATOM 1058 O O . LEU A 1 138 ? 4.143 -0.212 -15.035 1.00 96.31 138 LEU A O 1
ATOM 1062 N N . ALA A 1 139 ? 2.895 -2.066 -15.115 1.00 96.94 139 ALA A N 1
ATOM 1063 C CA . ALA A 1 139 ? 3.404 -2.510 -16.411 1.00 96.94 139 ALA A CA 1
ATOM 1064 C C . ALA A 1 139 ? 3.077 -1.505 -17.527 1.00 96.94 139 ALA A C 1
ATOM 1066 O O . ALA A 1 139 ? 3.952 -1.168 -18.324 1.00 96.94 139 ALA A O 1
ATOM 1067 N N . ASP A 1 140 ? 1.849 -0.988 -17.545 1.00 96.56 140 ASP A N 1
ATOM 1068 C CA . ASP A 1 140 ? 1.367 -0.058 -18.567 1.00 96.56 140 ASP A CA 1
ATOM 1069 C C . ASP A 1 140 ? 2.094 1.294 -18.484 1.00 96.56 140 ASP A C 1
ATOM 1071 O O . ASP A 1 140 ? 2.464 1.862 -19.511 1.00 96.56 140 ASP A O 1
ATOM 1075 N N . ALA A 1 141 ? 2.407 1.779 -17.275 1.00 97.12 141 ALA A N 1
ATOM 1076 C CA . ALA A 1 141 ? 3.159 3.022 -17.079 1.00 97.12 141 ALA A CA 1
ATOM 1077 C C . ALA A 1 141 ? 4.588 2.987 -17.657 1.00 97.12 141 ALA A C 1
ATOM 1079 O O . ALA A 1 141 ? 5.142 4.027 -18.034 1.00 97.12 141 ALA A O 1
ATOM 1080 N N . PHE A 1 142 ? 5.189 1.797 -17.732 1.00 97.25 142 PHE A N 1
ATOM 1081 C CA . PHE A 1 142 ? 6.529 1.575 -18.284 1.00 97.25 142 PHE A CA 1
ATOM 1082 C C . PHE A 1 142 ? 6.507 0.936 -19.677 1.00 97.25 142 PHE A C 1
ATOM 1084 O O . PHE A 1 142 ? 7.565 0.608 -20.208 1.00 97.25 142 PHE A O 1
ATOM 1091 N N . SER A 1 143 ? 5.329 0.787 -20.284 1.00 96.56 143 SER A N 1
ATOM 1092 C CA . SER A 1 143 ? 5.192 0.334 -21.664 1.00 96.56 143 SER A CA 1
ATOM 1093 C C . SER A 1 143 ? 5.511 1.470 -22.641 1.00 96.56 143 SER A C 1
ATOM 1095 O O . SER A 1 143 ? 5.017 2.591 -22.504 1.00 96.56 143 SER A O 1
ATOM 1097 N N . GLU A 1 144 ? 6.310 1.174 -23.660 1.00 95.00 144 GLU A N 1
ATOM 1098 C CA . GLU A 1 144 ? 6.698 2.096 -24.727 1.00 95.00 144 GLU A CA 1
ATOM 1099 C C . GLU A 1 144 ? 6.501 1.450 -26.102 1.00 95.00 144 GLU A C 1
ATOM 1101 O O . GLU A 1 144 ? 6.785 0.267 -26.309 1.00 95.00 144 GLU A O 1
ATOM 1106 N N . GLU A 1 145 ? 6.020 2.234 -27.068 1.00 91.62 145 GLU A N 1
ATOM 1107 C CA . GLU A 1 145 ? 5.881 1.770 -28.447 1.00 91.62 145 GLU A CA 1
ATOM 1108 C C . GLU A 1 145 ? 7.252 1.659 -29.122 1.00 91.62 145 GLU A C 1
ATOM 1110 O O . GLU A 1 145 ? 8.043 2.604 -29.145 1.00 91.62 145 GLU A O 1
ATOM 1115 N N . ARG A 1 146 ? 7.535 0.492 -29.713 1.00 85.00 146 ARG A N 1
ATOM 1116 C CA . ARG A 1 146 ? 8.785 0.240 -30.435 1.00 85.00 146 ARG A CA 1
ATOM 1117 C C . ARG A 1 146 ? 8.546 0.158 -31.938 1.00 85.00 146 ARG A C 1
ATOM 1119 O O . ARG A 1 146 ? 7.757 -0.649 -32.416 1.00 85.00 146 ARG A O 1
ATOM 1126 N N . ASN A 1 147 ? 9.332 0.925 -32.692 1.00 81.62 147 ASN A N 1
ATOM 1127 C CA . ASN A 1 147 ? 9.256 0.977 -34.159 1.00 81.62 147 ASN A CA 1
ATOM 1128 C C . ASN A 1 147 ? 9.745 -0.308 -34.860 1.00 81.62 147 ASN A C 1
ATOM 1130 O O . ASN A 1 147 ? 9.501 -0.502 -36.050 1.00 81.62 147 ASN A O 1
ATOM 1134 N N . GLN A 1 148 ? 10.463 -1.187 -34.156 1.00 81.56 148 GLN A N 1
ATOM 1135 C CA . GLN A 1 148 ? 11.018 -2.417 -34.722 1.00 81.56 148 GLN A CA 1
ATOM 1136 C C . GLN A 1 148 ? 10.052 -3.586 -34.506 1.00 81.56 148 GLN A C 1
ATOM 1138 O O . GLN A 1 148 ? 9.853 -4.023 -33.374 1.00 81.56 148 GLN A O 1
ATOM 1143 N N . ARG A 1 149 ? 9.498 -4.126 -35.604 1.00 72.81 149 ARG A N 1
ATOM 1144 C CA . ARG A 1 149 ? 8.537 -5.248 -35.578 1.00 72.81 149 ARG A CA 1
ATOM 1145 C C . ARG A 1 149 ? 9.055 -6.483 -34.837 1.00 72.81 149 ARG A C 1
ATOM 1147 O O . ARG A 1 149 ? 8.269 -7.159 -34.193 1.00 72.81 149 ARG A O 1
ATOM 1154 N N . GLU A 1 150 ? 10.359 -6.751 -34.892 1.00 73.81 150 GLU A N 1
ATOM 1155 C CA . GLU A 1 150 ? 10.983 -7.905 -34.222 1.00 73.81 150 GLU A CA 1
ATOM 1156 C C . GLU A 1 150 ? 10.921 -7.835 -32.686 1.00 73.81 150 GLU A C 1
ATOM 1158 O O . GLU A 1 150 ? 11.125 -8.845 -32.018 1.00 73.81 150 GLU A O 1
ATOM 1163 N N . TYR A 1 151 ? 10.603 -6.668 -32.115 1.00 74.69 151 TYR A N 1
ATOM 1164 C CA . TYR A 1 151 ? 10.570 -6.445 -30.669 1.00 74.69 151 TYR A CA 1
ATOM 1165 C C . TYR A 1 151 ? 9.225 -5.920 -30.164 1.00 74.69 151 TYR A C 1
ATOM 1167 O O . TYR A 1 151 ? 9.168 -5.388 -29.057 1.00 74.69 151 TYR A O 1
ATOM 1175 N N . SER A 1 152 ? 8.142 -6.064 -30.935 1.00 78.06 152 SER A N 1
ATOM 1176 C CA . SER A 1 152 ? 6.829 -5.514 -30.563 1.00 78.06 152 SER A CA 1
ATOM 1177 C C . SER A 1 152 ? 6.291 -6.059 -29.236 1.00 78.06 152 SER A C 1
ATOM 1179 O O . SER A 1 152 ? 5.556 -5.365 -28.546 1.00 78.06 152 SER A O 1
ATOM 1181 N N . GLU A 1 153 ? 6.671 -7.281 -28.859 1.00 85.38 153 GLU A N 1
ATOM 1182 C CA . GLU A 1 153 ? 6.259 -7.901 -27.592 1.00 85.38 153 GLU A CA 1
ATOM 1183 C C . GLU A 1 153 ? 7.088 -7.425 -26.385 1.00 85.38 153 GLU A C 1
ATOM 1185 O O . GLU A 1 153 ? 6.638 -7.525 -25.246 1.00 85.38 153 GLU A O 1
ATOM 1190 N N . ARG A 1 154 ? 8.304 -6.903 -26.607 1.00 88.62 154 ARG A N 1
ATOM 1191 C CA . ARG A 1 154 ? 9.193 -6.380 -25.554 1.00 88.62 154 ARG A CA 1
ATOM 1192 C C . ARG A 1 154 ? 9.037 -4.871 -25.457 1.00 88.62 154 ARG A C 1
ATOM 1194 O O . ARG A 1 154 ? 9.883 -4.115 -25.940 1.00 88.62 154 ARG A O 1
ATOM 1201 N N . ASN A 1 155 ? 7.934 -4.453 -24.859 1.00 94.06 155 ASN A N 1
ATOM 1202 C CA . ASN A 1 155 ? 7.547 -3.051 -24.764 1.00 94.06 155 ASN A CA 1
ATOM 1203 C C . ASN A 1 155 ? 7.788 -2.438 -23.380 1.00 94.06 155 ASN A C 1
ATOM 1205 O O . ASN A 1 155 ? 7.728 -1.221 -23.261 1.00 94.06 155 ASN A O 1
ATOM 1209 N N . ILE A 1 156 ? 8.094 -3.221 -22.341 1.00 96.81 156 ILE A N 1
ATOM 1210 C CA . ILE A 1 156 ? 8.299 -2.665 -20.999 1.00 96.81 156 ILE A CA 1
ATOM 1211 C C . ILE A 1 156 ? 9.743 -2.209 -20.823 1.00 96.81 156 ILE A C 1
ATOM 1213 O O . ILE A 1 156 ? 10.647 -3.045 -20.760 1.00 96.81 156 ILE A O 1
ATOM 1217 N N . ASN A 1 157 ? 9.944 -0.901 -20.663 1.00 95.69 157 ASN A N 1
ATOM 1218 C CA . ASN A 1 157 ? 11.230 -0.281 -20.357 1.00 95.69 157 ASN A CA 1
ATOM 1219 C C . ASN A 1 157 ? 11.611 -0.517 -18.885 1.00 95.69 157 ASN A C 1
ATOM 1221 O O . ASN A 1 157 ? 11.339 0.292 -17.990 1.00 95.69 157 ASN A O 1
ATOM 1225 N N . TYR A 1 158 ? 12.235 -1.662 -18.615 1.00 95.62 158 TYR A N 1
ATOM 1226 C CA . TYR A 1 158 ? 12.592 -2.041 -17.251 1.00 95.62 158 TYR A CA 1
ATOM 1227 C C . TYR A 1 158 ? 13.788 -1.245 -16.712 1.00 95.62 158 TYR A C 1
ATOM 1229 O O . TYR A 1 158 ? 13.955 -1.137 -15.497 1.00 95.62 158 TYR A O 1
ATOM 1237 N N . GLU A 1 159 ? 14.612 -0.658 -17.584 1.00 93.19 159 GLU A N 1
ATOM 1238 C CA . GLU A 1 159 ? 15.706 0.215 -17.152 1.00 93.19 159 GLU A CA 1
ATOM 1239 C C . GLU A 1 159 ? 15.173 1.494 -16.526 1.00 93.19 159 GLU A C 1
ATOM 1241 O O . GLU A 1 159 ? 15.635 1.881 -15.450 1.00 93.19 159 GLU A O 1
ATOM 1246 N N . ALA A 1 160 ? 14.166 2.106 -17.156 1.00 94.94 160 ALA A N 1
ATOM 1247 C CA . ALA A 1 160 ? 13.464 3.247 -16.590 1.00 94.94 160 ALA A CA 1
ATOM 1248 C C . ALA A 1 160 ? 12.819 2.883 -15.248 1.00 94.94 160 ALA A C 1
ATOM 1250 O O . ALA A 1 160 ? 12.968 3.629 -14.280 1.00 94.94 160 ALA A O 1
ATOM 1251 N N . LEU A 1 161 ? 12.179 1.713 -15.151 1.00 96.62 161 LEU A N 1
ATOM 1252 C CA . LEU A 1 161 ? 11.596 1.223 -13.899 1.00 96.62 161 LEU A CA 1
ATOM 1253 C C . LEU A 1 161 ? 12.642 1.105 -12.780 1.00 96.62 161 LEU A C 1
ATOM 1255 O O . LEU A 1 161 ? 12.439 1.630 -11.683 1.00 96.62 161 LEU A O 1
ATOM 1259 N N . CYS A 1 162 ? 13.778 0.459 -13.046 1.00 95.69 162 CYS A N 1
ATOM 1260 C CA . CYS A 1 162 ? 14.852 0.304 -12.064 1.00 95.69 162 CYS A CA 1
ATOM 1261 C C . CYS A 1 162 ? 15.496 1.652 -11.686 1.00 95.69 162 CYS A C 1
ATOM 1263 O O . CYS A 1 162 ? 15.812 1.891 -10.514 1.00 95.69 162 CYS A O 1
ATOM 1265 N N . GLU A 1 163 ? 15.640 2.567 -12.647 1.00 94.56 163 GLU A N 1
ATOM 1266 C CA . G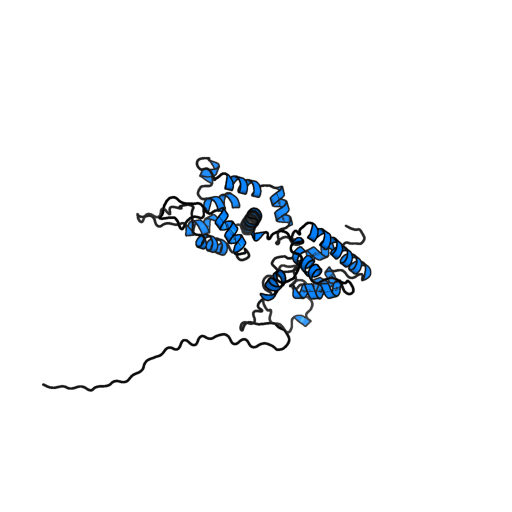LU A 1 163 ? 16.164 3.913 -12.413 1.00 94.56 163 GLU A CA 1
ATOM 1267 C C . GLU A 1 163 ? 15.211 4.760 -11.548 1.00 94.56 163 GLU A C 1
ATOM 1269 O O . GLU A 1 163 ? 15.675 5.455 -10.640 1.00 94.56 163 GLU A O 1
ATOM 1274 N N . VAL A 1 164 ? 13.895 4.661 -11.769 1.00 95.50 164 VAL A N 1
ATOM 1275 C CA . VAL A 1 164 ? 12.855 5.329 -10.964 1.00 95.50 164 VAL A CA 1
ATOM 1276 C C . VAL A 1 164 ? 12.795 4.752 -9.547 1.00 95.50 164 VAL A C 1
ATOM 1278 O O . VAL A 1 164 ? 12.783 5.506 -8.576 1.00 95.50 164 VAL A O 1
ATOM 1281 N N . LEU A 1 165 ? 12.791 3.424 -9.401 1.00 95.06 165 LEU A N 1
ATOM 1282 C CA . LEU A 1 165 ? 12.638 2.774 -8.094 1.00 95.06 165 LEU A CA 1
ATOM 1283 C C . LEU A 1 165 ? 13.908 2.836 -7.235 1.00 95.06 165 LEU A C 1
ATOM 1285 O O . LEU A 1 165 ? 13.831 3.023 -6.018 1.00 95.06 165 LEU A O 1
ATOM 1289 N N . GLN A 1 166 ? 15.082 2.633 -7.836 1.00 93.06 166 GLN A N 1
ATOM 1290 C CA . GLN A 1 166 ? 16.324 2.385 -7.095 1.00 93.06 166 GLN A CA 1
ATOM 1291 C C . GLN A 1 166 ? 17.480 3.311 -7.481 1.00 93.06 166 GLN A C 1
ATOM 1293 O O . GLN A 1 166 ? 18.509 3.284 -6.803 1.00 93.06 166 GLN A O 1
ATOM 1298 N N . GLY A 1 167 ? 17.354 4.103 -8.552 1.00 88.38 167 GLY A N 1
ATOM 1299 C CA . GLY A 1 167 ? 18.486 4.852 -9.113 1.00 88.38 167 GLY A CA 1
ATOM 1300 C C . GLY A 1 167 ? 19.628 3.938 -9.573 1.00 88.38 167 GLY A C 1
ATOM 1301 O O . GLY A 1 167 ? 20.804 4.316 -9.467 1.00 88.38 167 GLY A O 1
ATOM 1302 N N . LYS A 1 168 ? 19.273 2.709 -9.976 1.00 82.25 168 LYS A N 1
ATOM 1303 C CA . LYS A 1 168 ? 20.164 1.643 -10.443 1.00 82.25 168 LYS A CA 1
ATOM 1304 C C . LYS A 1 168 ? 19.634 1.097 -11.769 1.00 82.25 168 LYS A C 1
ATOM 1306 O O . LYS A 1 168 ? 18.484 0.700 -11.843 1.00 82.25 168 LYS A O 1
ATOM 1311 N N . SER A 1 169 ? 20.474 1.034 -12.788 1.00 83.31 169 SER A N 1
ATOM 1312 C CA . SER A 1 169 ? 20.228 0.484 -14.121 1.00 83.31 169 SER A CA 1
ATOM 1313 C C . SER A 1 169 ? 21.587 0.225 -14.786 1.00 83.31 169 SER A C 1
ATOM 1315 O O . SER A 1 169 ? 22.600 0.793 -14.361 1.00 83.31 169 SER A O 1
ATOM 1317 N N . HIS A 1 170 ? 21.642 -0.601 -15.838 1.00 71.88 170 HIS A N 1
ATOM 1318 C CA . HIS A 1 170 ? 22.887 -0.789 -16.605 1.00 71.88 170 HIS A CA 1
ATOM 1319 C C . HIS A 1 170 ? 23.405 0.535 -17.180 1.00 71.88 170 HIS A C 1
ATOM 1321 O O . HIS A 1 170 ? 24.611 0.743 -17.305 1.00 71.88 170 HIS A O 1
ATOM 1327 N N . HIS A 1 171 ? 22.487 1.466 -17.442 1.00 74.75 171 HIS A N 1
ATOM 1328 C CA . HIS A 1 171 ? 22.773 2.801 -17.938 1.00 74.75 171 HIS A CA 1
ATOM 1329 C C . HIS A 1 171 ? 22.776 3.880 -16.843 1.00 74.75 171 HIS A C 1
ATOM 1331 O O . HIS A 1 171 ? 22.862 5.056 -17.180 1.00 74.75 171 HIS A O 1
ATOM 1337 N N . SER A 1 172 ? 22.767 3.545 -15.543 1.00 78.06 172 SER A N 1
ATOM 1338 C CA . SER A 1 172 ? 22.761 4.560 -14.469 1.00 78.06 172 SER A CA 1
ATOM 1339 C C . SER A 1 172 ? 23.943 5.515 -14.559 1.00 78.06 172 SER A C 1
ATOM 1341 O O . SER A 1 172 ? 23.795 6.707 -14.304 1.00 78.06 172 SER A O 1
ATOM 1343 N N . LEU A 1 173 ? 25.125 5.008 -14.922 1.00 73.25 173 LEU A N 1
ATOM 1344 C CA . LEU A 1 173 ? 26.301 5.847 -15.151 1.00 73.25 173 LEU A CA 1
ATOM 1345 C C . LEU A 1 173 ? 26.071 6.809 -16.321 1.00 73.25 173 LEU A C 1
ATOM 1347 O O . LEU A 1 173 ? 26.360 7.993 -16.183 1.00 73.25 173 LEU A O 1
ATOM 1351 N N . ALA A 1 174 ? 25.481 6.329 -17.416 1.00 76.25 174 ALA A N 1
ATOM 1352 C CA . ALA A 1 174 ? 25.151 7.151 -18.575 1.00 76.25 174 ALA A CA 1
ATOM 1353 C C . ALA A 1 174 ? 24.091 8.220 -18.253 1.00 76.25 174 ALA A C 1
ATOM 1355 O O . ALA A 1 174 ? 24.250 9.372 -18.649 1.00 76.25 174 ALA A O 1
ATOM 1356 N N . TYR A 1 175 ? 23.063 7.877 -17.469 1.00 79.88 175 TYR A N 1
ATOM 1357 C CA . TYR A 1 175 ? 22.068 8.838 -16.986 1.00 79.88 175 TYR A CA 1
ATOM 1358 C C . TYR A 1 175 ? 22.692 9.910 -16.086 1.00 79.88 175 TYR A C 1
ATOM 1360 O O . TYR A 1 175 ? 22.412 11.094 -16.247 1.00 79.88 175 TYR A O 1
ATOM 1368 N N . ARG A 1 176 ? 23.589 9.527 -15.168 1.00 77.50 176 ARG A N 1
ATOM 1369 C CA . ARG A 1 176 ? 24.284 10.478 -14.279 1.00 77.50 176 ARG A CA 1
ATOM 1370 C C . ARG A 1 176 ? 25.279 11.368 -15.020 1.00 77.50 176 ARG A C 1
ATOM 1372 O O . ARG A 1 176 ? 25.461 12.517 -14.637 1.00 77.50 176 ARG A O 1
ATOM 1379 N N . GLN A 1 177 ? 25.928 10.837 -16.052 1.00 81.62 177 GLN A N 1
ATOM 1380 C CA . GLN A 1 177 ? 26.872 11.572 -16.895 1.00 81.62 177 GLN A CA 1
ATOM 1381 C C . GLN A 1 177 ? 26.175 12.412 -17.977 1.00 81.62 177 GLN A C 1
ATOM 1383 O O . GLN A 1 177 ? 26.848 13.161 -18.678 1.00 81.62 177 GLN A O 1
ATOM 1388 N N . GLY A 1 178 ? 24.851 12.287 -18.134 1.00 79.75 178 GLY A N 1
ATOM 1389 C CA . GLY A 1 178 ? 24.083 12.986 -19.166 1.00 79.75 178 GLY A CA 1
ATOM 1390 C C . GLY A 1 178 ? 24.339 12.478 -20.587 1.00 79.75 178 GLY A C 1
ATOM 1391 O O . GLY A 1 178 ? 23.989 13.153 -21.546 1.00 79.75 178 GLY A O 1
ATOM 1392 N N . THR A 1 179 ? 24.948 11.301 -20.751 1.00 81.44 179 THR A N 1
ATOM 1393 C CA . THR A 1 179 ? 25.149 10.678 -22.072 1.00 81.44 179 THR A CA 1
ATOM 1394 C C . THR A 1 179 ? 23.911 9.917 -22.545 1.00 81.44 179 THR A C 1
ATOM 1396 O O . THR A 1 179 ? 23.770 9.625 -23.732 1.00 81.44 179 THR A O 1
ATOM 1399 N N . ARG A 1 180 ? 22.985 9.630 -21.624 1.00 83.56 180 ARG A N 1
ATOM 1400 C CA . ARG A 1 180 ? 21.605 9.227 -21.901 1.00 83.56 180 ARG A CA 1
ATOM 1401 C C . ARG A 1 180 ? 20.651 10.046 -21.046 1.00 83.56 180 ARG A C 1
ATOM 1403 O O . ARG A 1 180 ? 20.993 10.435 -19.932 1.00 83.56 180 ARG A O 1
ATOM 1410 N N . TYR A 1 181 ? 19.438 10.236 -21.549 1.00 85.31 181 TYR A N 1
ATOM 1411 C CA . TYR A 1 181 ? 18.375 10.943 -20.846 1.00 85.31 181 TYR A CA 1
ATOM 1412 C C . TYR A 1 181 ? 17.208 9.999 -20.600 1.00 85.31 181 TYR A C 1
ATOM 1414 O O . TYR A 1 181 ? 16.817 9.230 -21.476 1.00 85.31 181 TYR A O 1
ATOM 1422 N N . LEU A 1 182 ? 16.693 10.036 -19.377 1.00 90.56 182 LEU A N 1
ATOM 1423 C CA . LEU A 1 182 ? 15.439 9.391 -19.027 1.00 90.56 182 LEU A CA 1
ATOM 1424 C C . LEU A 1 182 ? 14.296 10.272 -19.552 1.00 90.56 182 LEU A C 1
ATOM 1426 O O . LEU A 1 182 ? 14.408 11.494 -19.458 1.00 90.56 182 LEU A O 1
ATOM 1430 N N . ASP A 1 183 ? 13.226 9.687 -20.089 1.00 94.31 183 ASP A N 1
ATOM 1431 C CA . ASP A 1 183 ? 12.047 10.450 -20.527 1.00 94.31 183 ASP A CA 1
ATOM 1432 C C . ASP A 1 183 ? 11.519 11.343 -19.381 1.00 94.31 183 ASP A C 1
ATOM 1434 O O . ASP A 1 183 ? 11.561 10.957 -18.205 1.00 94.31 183 ASP A O 1
ATOM 1438 N N . GLU A 1 184 ? 11.036 12.539 -19.722 1.00 95.62 184 GLU A N 1
ATOM 1439 C CA . GLU A 1 184 ? 10.513 13.543 -18.793 1.00 95.62 184 GLU A CA 1
ATOM 1440 C C . GLU A 1 184 ? 9.468 12.939 -17.846 1.00 95.62 184 GLU A C 1
ATOM 1442 O O . GLU A 1 184 ? 9.526 13.167 -16.633 1.00 95.62 184 GLU A O 1
ATOM 1447 N N . LYS A 1 185 ? 8.582 12.070 -18.356 1.00 96.19 185 LYS A N 1
ATOM 1448 C CA . LYS A 1 185 ? 7.555 11.405 -17.533 1.00 96.19 185 LYS A CA 1
ATOM 1449 C C . LYS A 1 185 ? 8.155 10.606 -16.369 1.00 96.19 185 LYS A C 1
ATOM 1451 O O . LYS A 1 185 ? 7.649 10.666 -15.249 1.00 96.19 185 LYS A O 1
ATOM 1456 N N . TYR A 1 186 ? 9.260 9.899 -16.594 1.00 96.25 186 TYR A N 1
ATOM 1457 C CA . TYR A 1 186 ? 9.910 9.094 -15.561 1.00 96.25 186 TYR A CA 1
ATOM 1458 C C . TYR A 1 186 ? 10.733 9.953 -14.603 1.00 96.25 186 TYR A C 1
ATOM 1460 O O . TYR A 1 186 ? 10.821 9.633 -13.417 1.00 96.25 186 TYR A O 1
ATOM 1468 N N . GLN A 1 187 ? 11.307 11.061 -15.083 1.00 94.75 187 GLN A N 1
ATOM 1469 C CA . GLN A 1 187 ? 11.977 12.031 -14.214 1.00 94.75 187 GLN A CA 1
ATOM 1470 C C . GLN A 1 187 ? 10.991 12.641 -13.212 1.00 94.75 187 GLN A C 1
ATOM 1472 O O . GLN A 1 187 ? 11.300 12.714 -12.022 1.00 94.75 187 GLN A O 1
ATOM 1477 N N . ILE A 1 188 ? 9.788 13.004 -13.671 1.00 95.44 188 ILE A N 1
ATOM 1478 C CA . ILE A 1 188 ? 8.712 13.512 -12.811 1.00 95.44 188 ILE A CA 1
ATOM 1479 C C . ILE A 1 188 ? 8.324 12.461 -11.765 1.00 95.44 188 ILE A C 1
ATOM 1481 O O . ILE A 1 188 ? 8.301 12.777 -10.576 1.00 95.44 188 ILE A O 1
ATOM 1485 N N . MET A 1 189 ? 8.088 11.207 -12.173 1.00 96.00 189 MET A N 1
ATOM 1486 C CA . MET A 1 189 ? 7.761 10.120 -11.235 1.00 96.00 189 MET A CA 1
ATOM 1487 C C . MET A 1 189 ? 8.862 9.915 -10.189 1.00 96.00 189 MET A C 1
ATOM 1489 O O . MET A 1 189 ? 8.579 9.817 -8.996 1.00 96.00 189 MET A O 1
ATOM 1493 N N . LYS A 1 190 ? 10.129 9.895 -10.616 1.00 95.06 190 LYS A N 1
ATOM 1494 C CA . LYS A 1 190 ? 11.281 9.763 -9.717 1.00 95.06 190 LYS A CA 1
ATOM 1495 C C . LYS A 1 190 ? 11.343 10.919 -8.715 1.00 95.06 190 LYS A C 1
ATOM 1497 O O . LYS A 1 190 ? 11.460 10.677 -7.517 1.00 95.06 190 LYS A O 1
ATOM 1502 N N . ALA A 1 191 ? 11.176 12.158 -9.178 1.00 94.62 191 ALA A N 1
ATOM 1503 C CA . ALA A 1 191 ? 11.157 13.340 -8.319 1.00 94.62 191 ALA A CA 1
ATOM 1504 C C . ALA A 1 191 ? 9.991 13.321 -7.311 1.00 94.62 191 ALA A C 1
ATOM 1506 O O . ALA A 1 191 ? 10.162 13.713 -6.157 1.00 94.62 191 ALA A O 1
ATOM 1507 N N . GLN A 1 192 ? 8.815 12.833 -7.717 1.00 94.50 192 GLN A N 1
ATOM 1508 C CA . GLN A 1 192 ? 7.670 12.653 -6.821 1.00 94.50 192 GLN A CA 1
ATOM 1509 C C . GLN A 1 192 ? 7.938 11.583 -5.754 1.00 94.50 192 GLN A C 1
ATOM 1511 O O . GLN A 1 192 ? 7.618 11.800 -4.586 1.00 94.50 192 GLN A O 1
ATOM 1516 N N . LEU A 1 193 ? 8.567 10.462 -6.120 1.00 92.94 193 LEU A N 1
ATOM 1517 C CA . LEU A 1 193 ? 8.962 9.415 -5.172 1.00 92.94 193 LEU A CA 1
ATOM 1518 C C . LEU A 1 193 ? 10.061 9.865 -4.208 1.00 92.94 193 LEU A C 1
ATOM 1520 O O . LEU A 1 193 ? 10.094 9.401 -3.071 1.00 92.94 193 LEU A O 1
ATOM 1524 N N . ASP A 1 194 ? 10.969 10.731 -4.653 1.00 93.00 194 ASP A N 1
ATOM 1525 C CA . ASP A 1 194 ? 12.033 11.308 -3.825 1.00 93.00 194 ASP A CA 1
ATOM 1526 C C . ASP A 1 194 ? 11.537 12.461 -2.937 1.00 93.00 194 ASP A C 1
ATOM 1528 O O . ASP A 1 194 ? 12.260 12.921 -2.051 1.00 93.00 194 ASP A O 1
ATOM 1532 N N . ASN A 1 195 ? 10.291 12.911 -3.112 1.00 94.25 195 ASN A N 1
ATOM 1533 C CA . ASN A 1 195 ? 9.702 13.930 -2.260 1.00 94.25 195 ASN A CA 1
ATOM 1534 C C . ASN A 1 195 ? 9.601 13.428 -0.807 1.00 94.25 195 ASN A C 1
ATOM 1536 O O . ASN A 1 195 ? 8.903 12.457 -0.498 1.00 94.25 195 ASN A O 1
ATOM 1540 N N . GLU A 1 196 ? 10.274 14.125 0.108 1.00 89.12 196 GLU A N 1
ATOM 1541 C CA . GLU A 1 196 ? 10.354 13.746 1.521 1.00 89.12 196 GLU A CA 1
ATOM 1542 C C . GLU A 1 196 ? 8.981 13.727 2.207 1.00 89.12 196 GLU A C 1
ATOM 1544 O O . GLU A 1 196 ? 8.694 12.827 3.004 1.00 89.12 196 GLU A O 1
ATOM 1549 N N . ARG A 1 197 ? 8.097 14.676 1.867 1.00 84.81 197 ARG A N 1
ATOM 1550 C CA . ARG A 1 197 ? 6.741 14.734 2.436 1.00 84.81 197 ARG A CA 1
ATOM 1551 C C . ARG A 1 197 ? 5.930 13.517 2.015 1.00 84.81 197 ARG A C 1
ATOM 1553 O O . ARG A 1 197 ? 5.289 12.894 2.861 1.00 84.81 197 ARG A O 1
ATOM 1560 N N . PHE A 1 198 ? 5.994 13.160 0.733 1.00 85.81 198 PHE A N 1
ATOM 1561 C CA . PHE A 1 198 ? 5.320 11.974 0.215 1.00 85.81 198 PHE A CA 1
ATOM 1562 C C . PHE A 1 198 ? 5.877 10.699 0.857 1.00 85.81 198 PHE A C 1
ATOM 1564 O O . PHE A 1 198 ? 5.111 9.914 1.407 1.00 85.81 198 PHE A O 1
ATOM 1571 N N . THR A 1 199 ? 7.203 10.534 0.891 1.00 84.44 199 THR A N 1
ATOM 1572 C CA . THR A 1 199 ? 7.852 9.358 1.497 1.00 84.44 199 THR A CA 1
ATOM 1573 C C . THR A 1 199 ? 7.500 9.204 2.977 1.00 84.44 199 THR A C 1
ATOM 1575 O O . THR A 1 199 ? 7.248 8.092 3.443 1.00 84.44 199 THR A O 1
ATOM 1578 N N . THR A 1 200 ? 7.463 10.308 3.725 1.00 83.00 200 THR A N 1
ATOM 1579 C CA . THR A 1 200 ? 7.103 10.302 5.150 1.00 83.00 200 THR A CA 1
ATOM 1580 C C . THR A 1 200 ? 5.638 9.925 5.346 1.00 83.00 200 THR A C 1
ATOM 1582 O O . THR A 1 200 ? 5.336 9.056 6.163 1.00 83.00 200 THR A O 1
ATOM 1585 N N . SER A 1 201 ? 4.733 10.518 4.560 1.00 81.38 201 SER A N 1
ATOM 1586 C CA . SER A 1 201 ? 3.307 10.179 4.589 1.00 81.38 201 SER A CA 1
ATOM 1587 C C . SER A 1 201 ? 3.067 8.717 4.213 1.00 81.38 201 SER A C 1
ATOM 1589 O O . SER A 1 201 ? 2.316 8.025 4.893 1.00 81.38 201 SER A O 1
ATOM 1591 N N . PHE A 1 202 ? 3.729 8.232 3.162 1.00 82.62 202 PHE A N 1
ATOM 1592 C CA . PHE A 1 202 ? 3.630 6.852 2.706 1.00 82.62 202 PHE A CA 1
ATOM 1593 C C . PHE A 1 202 ? 4.083 5.876 3.796 1.00 82.62 202 PHE A C 1
ATOM 1595 O O . PHE A 1 202 ? 3.330 4.983 4.169 1.00 82.62 202 PHE A O 1
ATOM 1602 N N . LYS A 1 203 ? 5.271 6.087 4.380 1.00 80.00 203 LYS A N 1
ATOM 1603 C CA . LYS A 1 203 ? 5.799 5.240 5.465 1.00 80.00 203 LYS A CA 1
ATOM 1604 C C . LYS A 1 203 ? 4.915 5.243 6.713 1.00 80.00 203 LYS A C 1
ATOM 1606 O O . LYS A 1 203 ? 4.843 4.226 7.392 1.00 80.00 203 LYS A O 1
ATOM 1611 N N . ALA A 1 204 ? 4.252 6.358 7.019 1.00 72.12 204 ALA A N 1
ATOM 1612 C CA . ALA A 1 204 ? 3.315 6.438 8.138 1.00 72.12 204 ALA A CA 1
ATOM 1613 C C . ALA A 1 204 ? 2.033 5.620 7.897 1.00 72.12 204 ALA A C 1
ATOM 1615 O O . ALA A 1 204 ? 1.465 5.074 8.843 1.00 72.12 204 ALA A O 1
ATOM 1616 N N . CYS A 1 205 ? 1.593 5.524 6.641 1.00 67.38 205 CYS A N 1
ATOM 1617 C CA . CYS A 1 205 ? 0.423 4.746 6.235 1.00 67.38 205 CYS A CA 1
ATOM 1618 C C . CYS A 1 205 ? 0.745 3.282 5.903 1.00 67.38 205 CYS A C 1
ATOM 1620 O O . CYS A 1 205 ? -0.175 2.484 5.769 1.00 67.38 205 CYS A O 1
ATOM 1622 N N . PHE A 1 206 ? 2.023 2.924 5.762 1.00 70.88 206 PHE A N 1
ATOM 1623 C CA . PHE A 1 206 ? 2.425 1.615 5.263 1.00 70.88 206 PHE A CA 1
ATOM 1624 C C . PHE A 1 206 ? 2.187 0.487 6.272 1.00 70.88 206 PHE A C 1
ATOM 1626 O O . PHE A 1 206 ? 2.594 0.581 7.434 1.00 70.88 206 PHE A O 1
ATOM 1633 N N . ASP A 1 207 ? 1.600 -0.608 5.785 1.00 62.41 207 ASP A N 1
ATOM 1634 C CA . ASP A 1 207 ? 1.163 -1.784 6.544 1.00 62.41 207 ASP A CA 1
ATOM 1635 C C . ASP A 1 207 ? 2.216 -2.334 7.507 1.00 62.41 207 ASP A C 1
ATOM 1637 O O . ASP A 1 207 ? 1.867 -2.765 8.602 1.00 62.41 207 ASP A O 1
ATOM 1641 N N . ASP A 1 208 ? 3.509 -2.286 7.182 1.00 61.91 208 ASP A N 1
ATOM 1642 C CA . ASP A 1 208 ? 4.544 -2.880 8.037 1.00 61.91 208 ASP A CA 1
ATOM 1643 C C . ASP A 1 208 ? 4.767 -2.126 9.360 1.00 61.91 208 ASP A C 1
ATOM 1645 O O . ASP A 1 208 ? 5.257 -2.727 10.324 1.00 61.91 208 ASP A O 1
ATOM 1649 N N . ALA A 1 209 ? 4.309 -0.875 9.491 1.00 66.38 209 ALA A N 1
ATOM 1650 C CA . ALA A 1 209 ? 4.368 -0.169 10.766 1.00 66.38 209 ALA A CA 1
ATOM 1651 C C . ALA A 1 209 ? 3.530 -0.900 11.842 1.00 66.38 209 ALA A C 1
ATOM 1653 O O . ALA A 1 209 ? 2.431 -1.394 11.562 1.00 66.38 209 ALA A O 1
ATOM 1654 N N . PRO A 1 210 ? 3.996 -0.974 13.104 1.00 73.38 210 PRO A N 1
ATOM 1655 C CA . PRO A 1 210 ? 3.253 -1.642 14.178 1.00 73.38 210 PRO A CA 1
ATOM 1656 C C . PRO A 1 210 ? 1.877 -1.006 14.412 1.00 73.38 210 PRO A C 1
ATOM 1658 O O . PRO A 1 210 ? 0.942 -1.692 14.802 1.00 73.38 210 PRO A O 1
ATOM 1661 N N . TYR A 1 211 ? 1.731 0.284 14.099 1.00 80.31 211 TYR A N 1
ATOM 1662 C CA . TYR A 1 211 ? 0.493 1.043 14.265 1.00 80.31 211 TYR A CA 1
ATOM 1663 C C . TYR A 1 211 ? -0.091 1.549 12.936 1.00 80.31 211 TYR A C 1
ATOM 1665 O O . TYR A 1 211 ? -0.720 2.607 12.925 1.00 80.31 211 TYR A O 1
ATOM 1673 N N . ALA A 1 212 ? 0.160 0.836 11.830 1.00 78.88 212 ALA A N 1
ATOM 1674 C CA . ALA A 1 212 ? -0.330 1.204 10.501 1.00 78.88 212 ALA A CA 1
ATOM 1675 C C . ALA A 1 212 ? -1.858 1.382 10.474 1.00 78.88 212 ALA A C 1
ATOM 1677 O O . ALA A 1 212 ? -2.592 0.653 11.152 1.00 78.88 212 ALA A O 1
ATOM 1678 N N . ARG A 1 213 ? -2.320 2.364 9.692 1.00 87.31 213 ARG A N 1
ATOM 1679 C CA . ARG A 1 213 ? -3.735 2.707 9.499 1.00 87.31 213 ARG A CA 1
ATOM 1680 C C . ARG A 1 213 ? -3.974 3.011 8.033 1.00 87.31 213 ARG A C 1
ATOM 1682 O O . ARG A 1 213 ? -3.222 3.787 7.442 1.00 87.31 213 ARG A O 1
ATOM 1689 N N . GLN A 1 214 ? -5.069 2.494 7.496 1.00 85.38 214 GLN A N 1
ATOM 1690 C CA . GLN A 1 214 ? -5.501 2.838 6.152 1.00 85.38 214 GLN A CA 1
ATOM 1691 C C . GLN A 1 214 ? -6.123 4.242 6.145 1.00 85.38 214 GLN A C 1
ATOM 1693 O O . GLN A 1 214 ? -6.902 4.595 7.043 1.00 85.38 214 GLN A O 1
ATOM 1698 N N . PRO A 1 215 ? -5.792 5.085 5.160 1.00 85.94 215 PRO A N 1
ATOM 1699 C CA . PRO A 1 215 ? -6.437 6.378 5.015 1.00 85.94 215 PRO A CA 1
ATOM 1700 C C . PRO A 1 215 ? -7.879 6.201 4.514 1.00 85.94 215 PRO A C 1
ATOM 1702 O O . PRO A 1 215 ? -8.125 5.483 3.546 1.00 85.94 215 PRO A O 1
ATOM 1705 N N . LEU A 1 216 ? -8.840 6.884 5.141 1.00 90.19 216 LEU A N 1
ATOM 1706 C CA . LEU A 1 216 ? -10.222 6.931 4.657 1.00 90.19 216 LEU A CA 1
ATOM 1707 C C . LEU A 1 216 ? -10.464 8.204 3.834 1.00 90.19 216 LEU A C 1
ATOM 1709 O O . LEU A 1 216 ? -9.610 9.098 3.733 1.00 90.19 216 LEU A O 1
ATOM 1713 N N . SER A 1 217 ? -11.631 8.282 3.195 1.00 91.56 217 SER A N 1
ATOM 1714 C CA . SER A 1 217 ? -12.114 9.554 2.655 1.00 91.56 217 SER A CA 1
ATOM 1715 C C . SER A 1 217 ? -12.492 10.501 3.801 1.00 91.56 217 SER A C 1
ATOM 1717 O O . SER A 1 217 ? -12.698 10.061 4.930 1.00 91.56 217 SER A O 1
ATOM 1719 N N . GLU A 1 218 ? -12.674 11.791 3.523 1.00 93.75 218 GLU A N 1
ATOM 1720 C CA . GLU A 1 218 ? -13.123 12.759 4.536 1.00 93.75 218 GLU A CA 1
ATOM 1721 C C . GLU A 1 218 ? -14.451 12.345 5.198 1.00 93.75 218 GLU A C 1
ATOM 1723 O O . GLU A 1 218 ? -14.591 12.370 6.422 1.00 93.75 218 GLU A O 1
ATOM 1728 N N . ALA A 1 219 ? -15.414 11.871 4.400 1.00 94.62 219 ALA A N 1
ATOM 1729 C CA . ALA A 1 219 ? -16.685 11.366 4.912 1.00 94.62 219 ALA A CA 1
ATOM 1730 C C . ALA A 1 219 ? -16.511 10.091 5.758 1.00 94.62 219 ALA A C 1
ATOM 1732 O O . ALA A 1 219 ? -17.252 9.890 6.725 1.00 94.62 219 ALA A O 1
ATOM 1733 N N . GLY A 1 220 ? -15.555 9.233 5.388 1.00 94.31 220 GLY A N 1
ATOM 1734 C CA . GLY A 1 220 ? -15.186 8.040 6.144 1.00 94.31 220 GLY A CA 1
ATOM 1735 C C . GLY A 1 220 ? -14.547 8.384 7.486 1.00 94.31 220 GLY A C 1
ATOM 1736 O O . GLY A 1 220 ? -14.99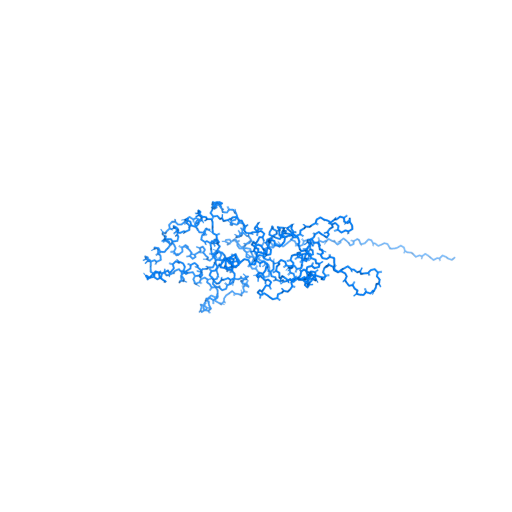9 7.869 8.504 1.00 94.31 220 GLY A O 1
ATOM 1737 N N . GLU A 1 221 ? -13.580 9.306 7.516 1.00 95.62 221 GLU A N 1
ATOM 1738 C CA . GLU A 1 221 ? -12.945 9.782 8.755 1.00 95.62 221 GLU A CA 1
ATOM 1739 C C . GLU A 1 221 ? -13.972 10.432 9.693 1.00 95.62 221 GLU A C 1
ATOM 1741 O O . GLU A 1 221 ? -14.033 10.110 10.878 1.00 95.62 221 GLU A O 1
ATOM 1746 N N . ALA A 1 222 ? -14.863 11.279 9.164 1.00 96.31 222 ALA A N 1
ATOM 1747 C CA . ALA A 1 222 ? -15.913 11.908 9.963 1.00 96.31 222 ALA A CA 1
ATOM 1748 C C . ALA A 1 222 ? -16.893 10.885 10.567 1.00 96.31 222 ALA A C 1
ATOM 1750 O O . ALA A 1 222 ? -17.395 11.076 11.679 1.00 96.31 222 ALA A O 1
ATOM 1751 N N . ARG A 1 223 ? -17.198 9.793 9.849 1.00 96.38 223 ARG A N 1
ATOM 1752 C CA . ARG A 1 223 ? -18.005 8.693 10.398 1.00 96.38 223 ARG A CA 1
ATOM 1753 C C . ARG A 1 223 ? -17.213 7.894 11.427 1.00 96.38 223 ARG A C 1
ATOM 1755 O O . ARG A 1 223 ? -17.763 7.579 12.482 1.00 96.38 223 ARG A O 1
ATOM 1762 N N . PHE A 1 224 ? -15.956 7.593 11.128 1.00 96.31 224 PHE A N 1
ATOM 1763 C CA . PHE A 1 224 ? -15.067 6.842 11.998 1.00 96.31 224 PHE A CA 1
ATOM 1764 C C . PHE A 1 224 ? -14.902 7.534 13.354 1.00 96.31 224 PHE A C 1
ATOM 1766 O O . PHE A 1 224 ? -15.127 6.891 14.372 1.00 96.31 224 PHE A O 1
ATOM 1773 N N . GLU A 1 225 ? -14.645 8.843 13.393 1.00 96.69 225 GLU A N 1
ATOM 1774 C CA . GLU A 1 225 ? -14.509 9.589 14.654 1.00 96.69 225 GLU A CA 1
ATOM 1775 C C . GLU A 1 225 ? -15.787 9.550 15.509 1.00 96.69 225 GLU A C 1
ATOM 1777 O O . GLU A 1 225 ? -15.719 9.393 16.730 1.00 96.69 225 GLU A O 1
ATOM 1782 N N . LYS A 1 226 ? -16.974 9.587 14.886 1.00 97.06 226 LYS A N 1
ATOM 1783 C CA . LYS A 1 226 ? -18.246 9.408 15.613 1.00 97.06 226 LYS A CA 1
ATOM 1784 C C . LYS A 1 226 ? -18.346 8.021 16.244 1.00 97.06 226 LYS A C 1
ATOM 1786 O O . LYS A 1 226 ? -18.712 7.900 17.409 1.00 97.06 226 LYS A O 1
ATOM 1791 N N . VAL A 1 227 ? -18.035 6.976 15.479 1.00 96.88 227 VAL A N 1
ATOM 1792 C CA . VAL A 1 227 ? -18.092 5.584 15.951 1.00 96.88 227 VAL A CA 1
ATOM 1793 C C . VAL A 1 227 ? -17.048 5.330 17.040 1.00 96.88 227 VAL A C 1
ATOM 1795 O O . VAL A 1 227 ? -17.360 4.743 18.074 1.00 96.88 227 VAL A O 1
ATOM 1798 N N . LYS A 1 228 ? -15.830 5.832 16.841 1.00 96.50 228 LYS A N 1
ATOM 1799 C CA . LYS A 1 228 ? -14.737 5.796 17.808 1.00 96.50 228 LYS A CA 1
ATOM 1800 C C . LYS A 1 228 ? -15.144 6.447 19.127 1.00 96.50 228 LYS A C 1
ATOM 1802 O O . LYS A 1 228 ? -14.970 5.827 20.166 1.00 96.50 228 LYS A O 1
ATOM 1807 N N . SER A 1 229 ? -15.750 7.636 19.097 1.00 96.19 229 SER A N 1
ATOM 1808 C CA . SER A 1 229 ? -16.229 8.320 20.307 1.00 96.19 229 SER A CA 1
ATOM 1809 C C . SER A 1 229 ? -17.231 7.474 21.110 1.00 96.19 229 SER A C 1
ATOM 1811 O O . SER A 1 229 ? -17.125 7.402 22.334 1.00 96.19 229 SER A O 1
ATOM 1813 N N . LEU A 1 230 ? -18.146 6.761 20.438 1.00 96.38 230 LEU A N 1
ATOM 1814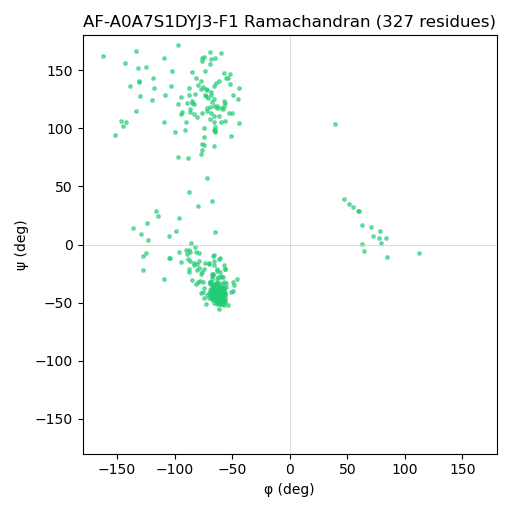 C CA . LEU A 1 230 ? -19.084 5.843 21.101 1.00 96.38 230 LEU A CA 1
ATOM 1815 C C . LEU A 1 230 ? -18.367 4.671 21.781 1.00 96.38 230 LEU A C 1
ATOM 1817 O O . LEU A 1 230 ? -18.711 4.309 22.906 1.00 96.38 230 LEU A O 1
ATOM 1821 N N . ILE A 1 231 ? -17.371 4.087 21.110 1.00 96.44 231 ILE A N 1
ATOM 1822 C CA . ILE A 1 231 ? -16.570 2.983 21.655 1.00 96.44 231 ILE A CA 1
ATOM 1823 C C . ILE A 1 231 ? -15.739 3.461 22.849 1.00 96.44 231 ILE A C 1
ATOM 1825 O O . ILE A 1 231 ? -15.744 2.810 23.888 1.00 96.44 231 ILE A O 1
ATOM 1829 N N . VAL A 1 232 ? -15.084 4.617 22.736 1.00 95.38 232 VAL A N 1
ATOM 1830 C CA . VAL A 1 232 ? -14.303 5.229 23.821 1.00 95.38 232 VAL A CA 1
ATOM 1831 C C . VAL A 1 232 ? -15.183 5.473 25.047 1.00 95.38 232 VAL A C 1
ATOM 1833 O O . VAL A 1 232 ? -14.831 5.077 26.155 1.00 95.38 232 VAL A O 1
ATOM 1836 N N . HIS A 1 233 ? -16.371 6.057 24.862 1.00 94.75 233 HIS A N 1
ATOM 1837 C CA . HIS A 1 233 ? -17.317 6.261 25.960 1.00 94.75 233 HIS A CA 1
ATOM 1838 C C . HIS A 1 233 ? -17.723 4.936 26.623 1.00 94.75 233 HIS A C 1
ATOM 1840 O O . HIS A 1 233 ? -17.830 4.856 27.847 1.00 94.75 233 HIS A O 1
ATOM 1846 N N . LYS A 1 234 ? -17.931 3.884 25.825 1.00 95.12 234 LYS A N 1
ATOM 1847 C CA . LYS A 1 234 ? -18.258 2.546 26.324 1.00 95.12 234 LYS A CA 1
ATOM 1848 C C . LYS A 1 234 ? -17.113 1.934 27.140 1.00 95.12 234 LYS A C 1
ATOM 1850 O O . LYS A 1 234 ? -17.368 1.453 28.239 1.00 95.12 234 LYS A O 1
ATOM 1855 N N . ILE A 1 235 ? -15.876 2.024 26.654 1.00 94.38 235 ILE A N 1
ATOM 1856 C CA . ILE A 1 235 ? -14.661 1.588 27.367 1.00 94.38 235 ILE A CA 1
ATOM 1857 C C . ILE A 1 235 ? -14.556 2.279 28.732 1.00 94.38 235 ILE A C 1
ATOM 1859 O O . ILE A 1 235 ? -14.351 1.621 29.752 1.00 94.38 235 ILE A O 1
ATOM 1863 N N . TYR A 1 236 ? -14.771 3.598 28.782 1.00 93.75 236 TYR A N 1
ATOM 1864 C CA . TYR A 1 236 ? -14.748 4.341 30.045 1.00 93.75 236 TYR A CA 1
ATOM 1865 C C . TYR A 1 236 ? -15.871 3.944 31.005 1.00 93.75 236 TYR A C 1
ATOM 1867 O O . TYR A 1 236 ? -15.630 3.862 32.212 1.00 93.75 236 TYR A O 1
ATOM 1875 N N . ALA A 1 237 ? -17.081 3.717 30.490 1.00 94.56 237 ALA A N 1
ATOM 1876 C CA . ALA A 1 237 ? -18.226 3.317 31.301 1.00 94.56 237 ALA A CA 1
ATOM 1877 C C . ALA A 1 237 ? -18.021 1.930 31.927 1.00 94.56 237 ALA A C 1
ATOM 1879 O O . ALA A 1 237 ? -18.288 1.750 33.114 1.00 94.56 237 ALA A O 1
ATOM 1880 N N . ASP A 1 238 ? -17.499 0.982 31.149 1.00 95.06 238 ASP A N 1
ATOM 1881 C CA . ASP A 1 238 ? -17.306 -0.403 31.585 1.00 95.06 238 ASP A CA 1
ATOM 1882 C C . ASP A 1 238 ? -16.011 -0.607 32.378 1.00 95.06 238 ASP A C 1
ATOM 1884 O O . ASP A 1 238 ? -15.887 -1.602 33.088 1.00 95.06 238 ASP A O 1
ATOM 1888 N N . ARG A 1 239 ?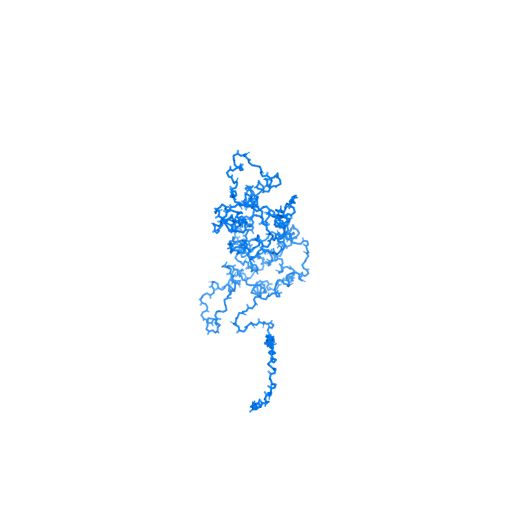 -15.055 0.332 32.284 1.00 94.44 239 ARG A N 1
ATOM 1889 C CA . ARG A 1 239 ? -13.711 0.236 32.885 1.00 94.44 239 ARG A CA 1
ATOM 1890 C C . ARG A 1 239 ? -12.910 -0.975 32.388 1.00 94.44 239 ARG A C 1
ATOM 1892 O O . ARG A 1 239 ? -12.047 -1.469 33.106 1.00 94.44 239 ARG A O 1
ATOM 1899 N N . ILE A 1 240 ? -13.169 -1.414 31.157 1.00 93.06 240 ILE A N 1
ATOM 1900 C CA . ILE A 1 240 ? -12.470 -2.522 30.496 1.00 93.06 240 ILE A CA 1
ATOM 1901 C C . ILE A 1 240 ? -11.816 -1.980 29.229 1.00 93.06 240 ILE A C 1
ATOM 1903 O O . ILE A 1 240 ? -12.496 -1.400 28.383 1.00 93.06 240 ILE A O 1
ATOM 1907 N N . SER A 1 241 ? -10.502 -2.167 29.094 1.00 94.81 241 SER A N 1
ATOM 1908 C CA . SER A 1 241 ? -9.756 -1.689 27.921 1.00 94.81 241 SER A CA 1
ATOM 1909 C C . SER A 1 241 ? -10.035 -2.537 26.676 1.00 94.81 241 SER A C 1
ATOM 1911 O O . SER A 1 241 ? -10.241 -3.752 26.762 1.00 94.81 241 SER A O 1
ATOM 1913 N N . ALA A 1 242 ? -9.980 -1.925 25.492 1.00 95.38 242 ALA A N 1
ATOM 1914 C CA . ALA A 1 242 ? -10.040 -2.653 24.228 1.00 95.38 242 ALA A CA 1
ATOM 1915 C C . ALA A 1 242 ? -8.899 -3.666 24.114 1.00 95.38 242 ALA A C 1
ATOM 1917 O O . ALA A 1 242 ? -9.108 -4.772 23.607 1.00 95.38 242 ALA A O 1
ATOM 1918 N N . ARG A 1 243 ? -7.709 -3.321 24.620 1.00 94.12 243 ARG A N 1
ATOM 1919 C CA . ARG A 1 243 ? -6.551 -4.219 24.629 1.00 94.12 243 ARG A CA 1
ATOM 1920 C C . ARG A 1 243 ? -6.797 -5.503 25.411 1.00 94.12 243 ARG A C 1
ATOM 1922 O O . ARG A 1 243 ? -6.346 -6.552 24.963 1.00 94.12 243 ARG A O 1
ATOM 1929 N N . GLU A 1 244 ? -7.485 -5.427 26.545 1.00 92.06 244 GLU A N 1
ATOM 1930 C CA . GLU A 1 244 ? -7.823 -6.595 27.363 1.00 92.06 244 GLU A CA 1
ATOM 1931 C C . GLU A 1 244 ? -8.748 -7.551 26.600 1.00 92.06 244 GLU A C 1
ATOM 1933 O O . GLU A 1 244 ? -8.441 -8.731 26.474 1.00 92.06 244 GLU A O 1
ATOM 1938 N N . LEU A 1 245 ? -9.812 -7.034 25.979 1.00 92.38 245 LEU A N 1
ATOM 1939 C CA . LEU A 1 245 ? -10.782 -7.871 25.262 1.00 92.38 245 LEU A CA 1
ATOM 1940 C C . LEU A 1 245 ? -10.274 -8.394 23.912 1.00 92.38 245 LEU A C 1
ATOM 1942 O O . LEU A 1 245 ? -10.598 -9.513 23.514 1.00 92.38 245 LEU A O 1
ATOM 1946 N N . LEU A 1 246 ? -9.516 -7.586 23.168 1.00 93.50 246 LEU A N 1
ATOM 1947 C CA . LEU A 1 246 ? -9.008 -7.968 21.846 1.00 93.50 246 LEU A CA 1
ATOM 1948 C C . LEU A 1 246 ? -7.703 -8.767 21.927 1.00 93.50 246 LEU A C 1
ATOM 1950 O O . LEU A 1 246 ? -7.465 -9.622 21.072 1.00 93.50 246 LEU A O 1
ATOM 1954 N N . GLY A 1 247 ? -6.880 -8.520 22.950 1.00 89.81 247 GLY A N 1
ATOM 1955 C CA . GLY A 1 247 ? -5.591 -9.184 23.154 1.00 89.81 247 GLY A CA 1
ATOM 1956 C C . GLY A 1 247 ? -5.709 -10.688 23.393 1.00 89.81 247 GLY A C 1
ATOM 1957 O O . GLY A 1 247 ? -4.840 -11.438 22.951 1.00 89.81 247 GLY A O 1
ATOM 1958 N N . ASP A 1 248 ? -6.820 -11.147 23.975 1.00 87.69 248 ASP A N 1
ATOM 1959 C CA . ASP A 1 248 ? -7.118 -12.574 24.162 1.00 87.69 248 ASP A CA 1
ATOM 1960 C C . ASP A 1 248 ? -7.212 -13.348 22.839 1.00 87.69 248 ASP A C 1
ATOM 1962 O O . ASP A 1 248 ? -7.002 -14.565 22.791 1.00 87.69 248 ASP A O 1
ATOM 1966 N N . PHE A 1 249 ? -7.496 -12.660 21.732 1.00 88.44 249 PHE A N 1
ATOM 1967 C CA . PHE A 1 249 ? -7.540 -13.277 20.412 1.00 88.44 249 PHE A CA 1
ATOM 1968 C C . PHE A 1 249 ? -6.187 -13.270 19.686 1.00 88.44 249 PHE A C 1
ATOM 1970 O O . PHE A 1 249 ? -6.078 -13.915 18.639 1.00 88.44 249 PHE A O 1
ATOM 1977 N N . ASP A 1 250 ? -5.165 -12.580 20.207 1.00 86.94 250 ASP A N 1
ATOM 1978 C CA . ASP A 1 250 ? -3.837 -12.530 19.591 1.00 86.94 250 ASP A CA 1
ATOM 1979 C C . ASP A 1 250 ? -3.071 -13.842 19.849 1.00 86.94 250 ASP A C 1
ATOM 1981 O O . ASP A 1 250 ? -2.690 -14.129 20.990 1.00 86.94 250 ASP A O 1
ATOM 1985 N N . PRO A 1 251 ? -2.785 -14.647 18.807 1.00 78.31 251 PRO A N 1
ATOM 1986 C CA . PRO A 1 251 ? -2.079 -15.916 18.973 1.00 78.31 251 PRO A CA 1
ATOM 1987 C C . PRO A 1 251 ? -0.651 -15.755 19.521 1.00 78.31 251 PRO A C 1
ATOM 1989 O O . PRO A 1 251 ? -0.106 -16.716 20.070 1.00 78.31 251 PRO A O 1
ATOM 1992 N N . HIS A 1 252 ? -0.042 -14.571 19.392 1.00 79.88 252 HIS A N 1
ATOM 1993 C CA . HIS A 1 252 ? 1.315 -14.292 19.873 1.00 79.88 252 HIS A CA 1
ATOM 1994 C C . HIS A 1 252 ? 1.353 -13.970 21.367 1.00 79.88 252 HIS A C 1
ATOM 1996 O O . HIS A 1 252 ? 2.308 -14.344 22.049 1.00 79.88 252 HIS A O 1
ATOM 2002 N N . LEU A 1 253 ? 0.314 -13.319 21.898 1.00 78.38 253 LEU A N 1
ATOM 2003 C CA . LEU A 1 253 ? 0.195 -13.054 23.335 1.00 78.38 253 LEU A CA 1
ATOM 2004 C C . LEU A 1 253 ? -0.311 -14.280 24.093 1.00 78.38 253 LEU A C 1
ATOM 2006 O O . LEU A 1 253 ? 0.115 -14.535 25.220 1.00 78.38 253 LEU A O 1
ATOM 2010 N N . ASN A 1 254 ? -1.152 -15.093 23.454 1.00 68.19 254 ASN A N 1
ATOM 2011 C CA . ASN A 1 254 ? -1.848 -16.204 24.095 1.00 68.19 254 ASN A CA 1
ATOM 2012 C C . ASN A 1 254 ? -0.978 -17.474 24.286 1.00 68.19 254 ASN A C 1
ATOM 2014 O O . ASN A 1 254 ? -1.436 -18.619 24.231 1.00 68.19 254 ASN A O 1
ATOM 2018 N N . THR A 1 255 ? 0.324 -17.294 24.528 1.00 57.94 255 THR A N 1
ATOM 2019 C CA . THR A 1 255 ? 1.268 -18.392 24.788 1.00 57.94 255 THR A CA 1
ATOM 2020 C C . THR A 1 255 ? 1.103 -19.011 26.182 1.00 57.94 255 THR A C 1
ATOM 2022 O O . THR A 1 255 ? 1.577 -20.131 26.399 1.00 57.94 255 THR A O 1
ATOM 2025 N N . SER A 1 256 ? 0.403 -18.347 27.101 1.00 48.25 256 SER A N 1
ATOM 2026 C CA . SER A 1 256 ? 0.234 -18.747 28.505 1.00 48.25 256 SER A CA 1
ATOM 2027 C C . SER A 1 256 ? -1.033 -19.565 28.792 1.00 48.25 256 SER A C 1
ATOM 2029 O O . SER A 1 256 ? -1.096 -20.240 29.821 1.00 48.25 256 SER A O 1
ATOM 2031 N N . VAL A 1 257 ? -2.015 -19.612 27.886 1.00 48.38 257 VAL A N 1
ATOM 2032 C CA . VAL A 1 257 ? -3.276 -20.334 28.124 1.00 48.38 257 VAL A CA 1
ATOM 2033 C C . VAL A 1 257 ? -3.153 -21.800 27.680 1.00 48.38 257 VAL A C 1
ATOM 2035 O O . VAL A 1 257 ? -3.636 -22.250 26.641 1.00 48.38 257 VAL A O 1
ATOM 2038 N N . SER A 1 258 ? -2.434 -22.557 28.513 1.00 47.59 258 SER A N 1
ATOM 2039 C CA . SER A 1 258 ? -2.098 -23.988 28.394 1.00 47.59 258 SER A CA 1
ATOM 2040 C C . SER A 1 258 ? -3.271 -24.906 27.999 1.00 47.59 258 SER A C 1
ATOM 2042 O O . SER A 1 258 ? -3.062 -25.912 27.315 1.00 47.59 258 SER A O 1
ATOM 2044 N N . TRP A 1 259 ? -4.514 -24.564 28.355 1.00 54.06 259 TRP A N 1
ATOM 2045 C CA . TRP A 1 259 ? -5.674 -25.417 28.078 1.00 54.06 259 TRP A CA 1
ATOM 2046 C C . TRP A 1 259 ? -6.147 -25.387 26.614 1.00 54.06 259 TRP A C 1
ATOM 2048 O O . TRP A 1 259 ? -6.691 -26.389 26.154 1.00 54.06 259 TRP A O 1
ATOM 2058 N N . MET A 1 260 ? -5.861 -24.332 25.836 1.00 49.28 260 MET A N 1
ATOM 2059 C CA . MET A 1 260 ? -6.113 -24.336 24.381 1.00 49.28 260 MET A CA 1
ATOM 2060 C C . MET A 1 260 ? -5.024 -25.066 23.577 1.00 49.28 260 MET A C 1
ATOM 2062 O O . MET A 1 260 ? -5.252 -25.451 22.432 1.00 49.28 260 MET A O 1
ATOM 2066 N N . LYS A 1 261 ? -3.843 -25.316 24.163 1.00 52.41 261 LYS A N 1
ATOM 2067 C CA . LYS A 1 261 ? -2.705 -25.933 23.456 1.00 52.41 261 LYS A CA 1
ATOM 2068 C C . LYS A 1 261 ? -2.801 -27.452 23.283 1.00 52.41 261 LYS A C 1
ATOM 2070 O O . LYS A 1 261 ? -2.036 -28.005 22.499 1.00 52.41 261 LYS A O 1
ATOM 2075 N N . LYS A 1 262 ? -3.698 -28.148 23.992 1.00 50.00 262 LYS A N 1
ATOM 2076 C CA . LYS A 1 262 ? -3.672 -29.624 24.060 1.00 50.00 262 LYS A CA 1
ATOM 2077 C C . LYS A 1 262 ? -4.437 -30.378 22.963 1.00 50.00 262 LYS A C 1
ATOM 2079 O O . LYS A 1 262 ? -4.336 -31.598 22.936 1.00 50.00 262 LYS A O 1
ATOM 2084 N N . GLY A 1 263 ? -5.160 -29.712 22.058 1.00 50.97 263 GLY A N 1
ATOM 2085 C CA . GLY A 1 263 ? -6.030 -30.416 21.095 1.00 50.97 263 GLY A CA 1
ATOM 2086 C C . GLY A 1 263 ? -5.842 -30.089 19.615 1.00 50.97 263 GLY A C 1
ATOM 2087 O O . GLY A 1 263 ? -6.203 -30.903 18.771 1.00 50.97 263 GLY A O 1
ATOM 2088 N N . PHE A 1 264 ? -5.277 -28.931 19.276 1.00 51.12 264 PHE A N 1
ATOM 2089 C CA . PHE A 1 264 ? -5.160 -28.506 17.885 1.00 51.12 264 PHE A CA 1
ATOM 2090 C C . PHE A 1 264 ? -3.699 -28.573 17.456 1.00 51.12 264 PHE A C 1
ATOM 2092 O O . PHE A 1 264 ? -2.883 -27.737 17.849 1.00 51.12 264 PHE A O 1
ATOM 2099 N N . GLN A 1 265 ? -3.364 -29.590 16.650 1.00 51.00 265 GLN A N 1
ATOM 2100 C CA . GLN A 1 265 ? -2.176 -29.535 15.799 1.00 51.00 265 GLN A CA 1
ATOM 2101 C C . GLN A 1 265 ? -2.163 -28.159 15.143 1.00 51.00 265 GLN A C 1
ATOM 2103 O O . GLN A 1 265 ? -3.171 -27.753 14.569 1.00 51.00 265 GLN A O 1
ATOM 2108 N N . ARG A 1 266 ? -1.052 -27.437 15.318 1.00 51.03 266 ARG A N 1
ATOM 2109 C CA . ARG A 1 266 ? -0.837 -26.081 14.816 1.00 51.03 266 ARG A CA 1
ATOM 2110 C C . ARG A 1 266 ? -1.180 -26.046 13.331 1.00 51.03 266 ARG A C 1
ATOM 2112 O O . ARG A 1 266 ? -0.318 -26.324 12.504 1.00 51.03 266 ARG A O 1
ATOM 2119 N N . THR A 1 267 ? -2.416 -25.697 12.989 1.00 49.78 267 THR A N 1
ATOM 2120 C CA . THR A 1 267 ? -2.700 -25.189 11.659 1.00 49.78 267 THR A CA 1
ATOM 2121 C C . THR A 1 267 ? -1.776 -23.985 11.531 1.00 49.78 267 THR A C 1
ATOM 2123 O O . THR A 1 267 ? -1.841 -23.111 12.403 1.00 49.78 267 THR A O 1
ATOM 2126 N N . PRO A 1 268 ? -0.848 -23.958 10.562 1.00 49.97 268 PRO A N 1
ATOM 2127 C CA . PRO A 1 268 ? -0.017 -22.787 10.359 1.00 49.97 268 PRO A CA 1
ATOM 2128 C C . PRO A 1 268 ? -0.974 -21.619 10.133 1.00 49.97 268 PRO A C 1
ATOM 2130 O O . PRO A 1 268 ? -1.661 -21.561 9.115 1.00 49.97 268 PRO A O 1
ATOM 2133 N N . MET A 1 269 ? -1.110 -20.747 11.137 1.00 54.56 269 MET A N 1
ATOM 2134 C CA . MET A 1 269 ? -1.895 -19.530 11.003 1.00 54.56 269 MET A CA 1
ATOM 2135 C C . MET A 1 269 ? -1.148 -18.686 9.986 1.00 54.56 269 MET A C 1
ATOM 2137 O O . MET A 1 269 ? -0.109 -18.104 10.292 1.00 54.56 269 MET A O 1
ATOM 2141 N N . VAL A 1 270 ? -1.628 -18.741 8.749 1.00 53.59 270 VAL A N 1
ATOM 2142 C CA . VAL A 1 270 ? -1.013 -18.109 7.590 1.00 53.59 270 VAL A CA 1
ATOM 2143 C C . VAL A 1 270 ? -0.781 -16.631 7.914 1.00 53.59 270 VAL A C 1
ATOM 2145 O O . VAL A 1 270 ? -1.732 -15.884 8.115 1.00 53.59 270 VAL A O 1
ATOM 2148 N N . ASN A 1 271 ? 0.493 -16.240 8.015 1.00 57.53 271 ASN A N 1
ATOM 2149 C CA . ASN A 1 271 ? 0.992 -14.861 7.980 1.00 57.53 271 ASN A CA 1
ATOM 2150 C C . ASN A 1 271 ? 0.273 -13.806 8.849 1.00 57.53 271 ASN A C 1
ATOM 2152 O O . ASN A 1 271 ? 0.153 -12.656 8.431 1.00 57.53 271 ASN A O 1
ATOM 2156 N N . MET A 1 272 ? -0.154 -14.123 10.077 1.00 67.50 272 MET A N 1
ATOM 2157 C CA . MET A 1 272 ? -0.609 -13.061 10.990 1.00 67.50 272 MET A CA 1
ATOM 2158 C C . MET A 1 272 ? 0.587 -12.375 11.658 1.00 67.50 272 MET A C 1
ATOM 2160 O O . MET A 1 272 ? 1.267 -12.962 12.506 1.00 67.50 272 MET A O 1
ATOM 2164 N N . SER A 1 273 ? 0.843 -11.121 11.274 1.00 80.38 273 SER A N 1
ATOM 2165 C CA . SER A 1 273 ? 1.827 -10.264 11.939 1.00 80.38 273 SER A CA 1
ATOM 2166 C C . SER A 1 273 ? 1.496 -10.114 13.437 1.00 80.38 273 SER A C 1
ATOM 2168 O O . SER A 1 273 ? 0.316 -10.100 13.794 1.00 80.38 273 SER A O 1
ATOM 2170 N N . PRO A 1 274 ? 2.498 -9.976 14.327 1.00 85.12 274 PRO A N 1
ATOM 2171 C CA . PRO A 1 274 ? 2.255 -9.669 15.737 1.00 85.12 274 PRO A CA 1
ATOM 2172 C C . PRO A 1 274 ? 1.343 -8.449 15.905 1.00 85.12 274 PRO A C 1
ATOM 2174 O O . PRO A 1 274 ? 1.492 -7.465 15.175 1.00 85.12 274 PRO A O 1
ATOM 2177 N N . GLY A 1 275 ? 0.399 -8.508 16.849 1.00 90.12 275 GLY A N 1
ATOM 2178 C CA . GLY A 1 275 ? -0.568 -7.429 17.050 1.00 90.12 275 GLY A CA 1
ATOM 2179 C C . GLY A 1 275 ? -1.730 -7.405 16.054 1.00 90.12 275 GLY A C 1
ATOM 2180 O O . GLY A 1 275 ? -2.463 -6.416 16.004 1.00 90.12 275 GLY A O 1
ATOM 2181 N N . CYS A 1 276 ? -1.905 -8.466 15.259 1.00 91.62 276 CYS A N 1
ATOM 2182 C CA . CYS A 1 276 ? -3.014 -8.607 14.320 1.00 91.62 276 CYS A CA 1
ATOM 2183 C C . CYS A 1 276 ? -3.890 -9.821 14.651 1.00 91.62 276 CYS A C 1
ATOM 2185 O O . CYS A 1 276 ? -3.392 -10.879 15.035 1.00 91.62 276 CYS A O 1
ATOM 2187 N N . ILE A 1 277 ? -5.199 -9.676 14.451 1.00 92.38 277 ILE A N 1
ATOM 2188 C CA . ILE A 1 277 ? -6.190 -10.747 14.619 1.00 92.38 277 ILE A CA 1
ATOM 2189 C C . ILE A 1 277 ? -7.011 -10.921 13.340 1.00 92.38 277 ILE A C 1
ATOM 2191 O O . ILE A 1 277 ? -7.196 -9.983 12.564 1.00 92.38 277 ILE A O 1
ATOM 2195 N N . SER A 1 278 ? -7.521 -12.127 13.105 1.00 91.12 278 SER A N 1
ATOM 2196 C CA . SER A 1 278 ? -8.374 -12.404 11.944 1.00 91.12 278 SER A CA 1
ATOM 2197 C C . SER A 1 278 ? -9.697 -11.633 12.016 1.00 91.12 278 SER A C 1
ATOM 2199 O O . SER A 1 278 ? -10.152 -11.239 13.092 1.00 91.12 278 SER A O 1
ATOM 2201 N N . ARG A 1 279 ? -10.379 -11.474 10.877 1.00 91.12 279 ARG A N 1
ATOM 2202 C CA . ARG A 1 279 ? -11.685 -10.799 10.797 1.00 91.12 279 ARG A CA 1
ATOM 2203 C C . ARG A 1 279 ? -12.740 -11.413 11.722 1.00 91.12 279 ARG A C 1
ATOM 2205 O O . ARG A 1 279 ? -13.462 -10.688 12.399 1.00 91.12 279 ARG A O 1
ATOM 2212 N N . SER A 1 280 ? -12.800 -12.741 11.808 1.00 89.75 280 SER A N 1
ATOM 2213 C CA . SER A 1 280 ? -13.737 -13.439 12.702 1.00 89.75 280 SER A CA 1
ATOM 2214 C C . SER A 1 280 ? -13.427 -13.218 14.190 1.00 89.75 280 SER A C 1
ATOM 2216 O O . SER A 1 280 ? -14.338 -13.131 15.014 1.00 89.75 280 SER A O 1
ATOM 2218 N N . GLN A 1 281 ? -12.146 -13.121 14.559 1.00 93.00 281 GLN A N 1
ATOM 2219 C CA . GLN A 1 281 ? -11.716 -12.755 15.911 1.00 93.00 281 GLN A CA 1
ATOM 2220 C C . GLN A 1 281 ? -12.059 -11.296 16.218 1.00 93.00 281 GLN A C 1
ATOM 2222 O O . GLN A 1 281 ? -12.651 -11.027 17.258 1.00 93.00 281 GLN A O 1
ATOM 2227 N N . TYR A 1 282 ? -11.777 -10.389 15.280 1.00 95.19 282 TYR A N 1
ATOM 2228 C CA . TYR A 1 282 ? -12.158 -8.981 15.353 1.00 95.19 282 TYR A CA 1
ATOM 2229 C C . TYR A 1 282 ? -13.660 -8.805 15.609 1.00 95.19 282 TYR A C 1
ATOM 2231 O O . TYR A 1 282 ? -14.033 -8.141 16.569 1.00 95.19 282 TYR A O 1
ATOM 2239 N N . LEU A 1 283 ? -14.528 -9.438 14.811 1.00 94.94 283 LEU A N 1
ATOM 2240 C CA . LEU A 1 283 ? -15.979 -9.296 14.967 1.00 94.94 283 LEU A CA 1
ATOM 2241 C C . LEU A 1 283 ? -16.452 -9.778 16.343 1.00 94.94 283 LEU A C 1
ATOM 2243 O O . LEU A 1 283 ? -17.222 -9.086 17.006 1.00 94.94 283 LEU A O 1
ATOM 2247 N N . ARG A 1 284 ? -15.953 -10.931 16.810 1.00 93.31 284 ARG A N 1
ATOM 2248 C CA . ARG A 1 284 ? -16.270 -11.443 18.154 1.00 93.31 284 ARG A CA 1
ATOM 2249 C C . ARG A 1 284 ? -15.813 -10.482 19.248 1.00 93.3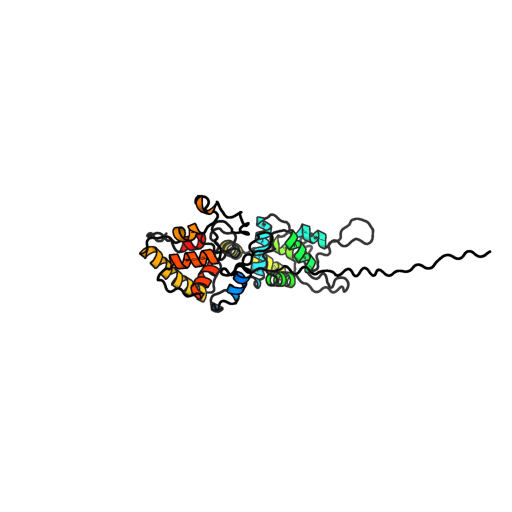1 284 ARG A C 1
ATOM 2251 O O . ARG A 1 284 ? -16.600 -10.161 20.133 1.00 93.31 284 ARG A O 1
ATOM 2258 N N . GLY A 1 285 ? -14.578 -9.998 19.157 1.00 94.88 285 GLY A N 1
ATOM 2259 C CA . GLY A 1 285 ? -14.026 -9.038 20.103 1.00 94.88 285 GLY A CA 1
ATOM 2260 C C . GLY A 1 285 ? -14.798 -7.718 20.130 1.00 94.88 285 GLY A C 1
ATOM 2261 O O . GLY A 1 285 ? -15.130 -7.225 21.203 1.00 94.88 285 GLY A O 1
ATOM 2262 N N . MET A 1 286 ? -15.185 -7.191 18.967 1.00 96.38 286 MET A N 1
ATOM 2263 C CA . MET A 1 286 ? -15.993 -5.973 18.868 1.00 96.38 286 MET A CA 1
ATOM 2264 C C . MET A 1 286 ? -17.406 -6.145 19.418 1.00 96.38 286 MET A C 1
ATOM 2266 O O . MET A 1 286 ? -17.922 -5.217 20.031 1.00 96.38 286 MET A O 1
ATOM 2270 N N . HIS A 1 287 ? -18.037 -7.307 19.237 1.00 94.88 287 HIS A N 1
ATOM 2271 C CA . HIS A 1 287 ? -19.348 -7.575 19.833 1.00 94.88 287 HIS A CA 1
ATOM 2272 C C . HIS A 1 287 ? -19.308 -7.598 21.366 1.00 94.88 287 HIS A C 1
ATOM 2274 O O . HIS A 1 287 ? -20.281 -7.182 21.995 1.00 94.88 287 HIS A O 1
ATOM 2280 N N . LEU A 1 288 ? -18.199 -8.055 21.956 1.00 94.31 288 LEU A N 1
ATOM 2281 C CA . LEU A 1 288 ? -17.972 -7.996 23.401 1.00 94.31 288 LEU A CA 1
ATOM 2282 C C . LEU A 1 288 ? -17.678 -6.558 23.852 1.00 94.31 288 LEU A C 1
ATOM 2284 O O . LEU A 1 288 ? -18.357 -6.044 24.735 1.00 94.31 288 LEU A O 1
ATOM 2288 N N . LEU A 1 289 ? -16.725 -5.891 23.195 1.00 94.31 289 LEU A N 1
ATOM 2289 C CA . LEU A 1 289 ? -16.284 -4.531 23.524 1.00 94.31 289 LEU A CA 1
ATOM 2290 C C . LEU A 1 289 ? -17.409 -3.494 23.399 1.00 94.31 289 LEU A C 1
ATOM 2292 O O . LEU A 1 289 ? -17.581 -2.633 24.255 1.00 94.31 289 LEU A O 1
ATOM 2296 N N . ALA A 1 290 ? -18.191 -3.572 22.325 1.00 94.44 290 ALA A N 1
ATOM 2297 C CA . ALA A 1 290 ? -19.260 -2.631 22.018 1.00 94.44 290 ALA A CA 1
ATOM 2298 C C . ALA A 1 290 ? -20.635 -3.129 22.496 1.00 94.44 290 ALA A C 1
ATOM 2300 O O . ALA A 1 290 ? -21.662 -2.705 21.962 1.00 94.44 290 ALA A O 1
ATOM 2301 N N . HIS A 1 291 ? -20.692 -4.035 23.478 1.00 94.50 291 HIS A N 1
ATOM 2302 C CA . HIS A 1 291 ? -21.957 -4.598 23.947 1.00 94.50 291 HIS A CA 1
ATOM 2303 C C . HIS A 1 291 ? -22.934 -3.503 24.416 1.00 94.50 291 HIS A C 1
ATOM 2305 O O . HIS A 1 291 ? -22.629 -2.690 25.287 1.00 94.50 291 HIS A O 1
ATOM 2311 N N . GLY A 1 292 ? -24.129 -3.462 23.824 1.00 93.81 292 GLY A N 1
ATOM 2312 C CA . GLY A 1 292 ? -25.132 -2.421 24.088 1.00 93.81 292 GLY A CA 1
ATOM 2313 C C . GLY A 1 292 ? -24.958 -1.131 23.272 1.00 93.81 292 GLY A C 1
ATOM 2314 O O . GLY A 1 292 ? -25.890 -0.329 23.206 1.00 93.81 292 GLY A O 1
ATOM 2315 N N . VAL A 1 293 ? -23.832 -0.947 22.576 1.00 95.25 293 VAL A N 1
ATOM 2316 C CA . VAL A 1 293 ? -23.668 0.099 21.557 1.00 95.25 293 VAL A CA 1
ATOM 2317 C C . VAL A 1 293 ? -24.204 -0.435 20.231 1.00 95.25 293 VAL A C 1
ATOM 2319 O O . VAL A 1 293 ? -23.770 -1.470 19.729 1.00 95.25 293 VAL A O 1
ATOM 2322 N N . LYS A 1 294 ? -25.164 0.272 19.631 1.00 94.44 294 LYS A N 1
ATOM 2323 C CA . LYS A 1 294 ? -25.743 -0.109 18.334 1.00 94.44 294 LYS A CA 1
ATOM 2324 C C . LYS A 1 294 ? -24.797 0.266 17.188 1.00 94.44 294 LYS A C 1
ATOM 2326 O O . LYS A 1 294 ? -25.008 1.275 16.519 1.00 94.44 294 LYS A O 1
ATOM 2331 N N . LEU A 1 295 ? -23.753 -0.533 16.978 1.00 95.75 295 LEU A N 1
ATOM 2332 C CA . LEU A 1 295 ? -22.887 -0.432 15.802 1.00 95.75 295 LEU A CA 1
ATOM 2333 C C . LEU A 1 295 ? -23.522 -1.169 14.623 1.00 95.75 295 LEU A C 1
ATOM 2335 O O . LEU A 1 295 ? -23.937 -2.320 14.753 1.00 95.75 295 LEU A O 1
ATOM 2339 N N . SER A 1 296 ? -23.607 -0.503 13.473 1.00 95.25 296 SER A N 1
ATOM 2340 C CA . SER A 1 296 ? -24.043 -1.167 12.244 1.00 95.25 296 SER A CA 1
ATOM 2341 C C . SER A 1 296 ? -22.920 -2.033 11.668 1.00 95.25 296 SER A C 1
ATOM 2343 O O . SER A 1 296 ? -21.742 -1.808 11.941 1.00 95.25 296 SER A O 1
ATOM 2345 N N . GLU A 1 297 ? -23.265 -2.992 10.809 1.00 93.19 297 GLU A N 1
ATOM 2346 C CA . GLU A 1 297 ? -22.267 -3.787 10.082 1.00 93.19 297 GLU A CA 1
ATOM 2347 C C . GLU A 1 297 ? -21.320 -2.900 9.254 1.00 93.19 297 GLU A C 1
ATOM 2349 O O . GLU A 1 297 ? -20.115 -3.136 9.207 1.00 93.19 297 GLU A O 1
ATOM 2354 N N . ALA A 1 298 ? -21.845 -1.818 8.671 1.00 92.88 298 ALA A N 1
ATOM 2355 C CA . ALA A 1 298 ? -21.044 -0.844 7.938 1.00 92.88 298 ALA A CA 1
ATOM 2356 C C . ALA A 1 298 ? -20.021 -0.129 8.840 1.00 92.88 298 ALA A C 1
ATOM 2358 O O . ALA A 1 298 ? -18.916 0.154 8.386 1.00 92.88 298 ALA A O 1
ATOM 2359 N N . ASP A 1 299 ? -20.352 0.124 10.112 1.00 95.69 299 ASP A N 1
ATOM 2360 C CA . ASP A 1 299 ? -19.420 0.718 11.080 1.00 95.69 299 ASP A CA 1
ATOM 2361 C C . ASP A 1 299 ? -18.309 -0.258 11.467 1.00 95.69 299 ASP A C 1
ATOM 2363 O O . ASP A 1 299 ? -17.144 0.130 11.535 1.00 95.69 299 ASP A O 1
ATOM 2367 N N . LEU A 1 300 ? -18.652 -1.532 11.675 1.00 95.25 300 LEU A N 1
ATOM 2368 C CA . LEU A 1 300 ? -17.663 -2.580 11.934 1.00 95.25 300 LEU A CA 1
ATOM 2369 C C . LEU A 1 300 ? -16.716 -2.736 10.735 1.00 95.25 300 LEU A C 1
ATOM 2371 O O . LEU A 1 300 ? -15.499 -2.761 10.892 1.00 95.25 300 LEU A O 1
ATOM 2375 N N . ASN A 1 301 ? -17.247 -2.740 9.513 1.00 92.31 301 ASN A N 1
ATOM 2376 C CA . ASN A 1 301 ? -16.416 -2.798 8.310 1.00 92.31 301 ASN A CA 1
ATOM 2377 C C . ASN A 1 301 ? -15.524 -1.562 8.157 1.00 92.31 301 ASN A C 1
ATOM 2379 O O . ASN A 1 301 ? -14.357 -1.700 7.792 1.00 92.31 301 ASN A O 1
ATOM 2383 N N . LEU A 1 302 ? -16.036 -0.374 8.490 1.00 93.44 302 LEU A N 1
ATOM 2384 C CA . LEU A 1 302 ? -15.262 0.866 8.470 1.00 93.44 302 LEU A CA 1
ATOM 2385 C C . LEU A 1 302 ? -14.069 0.802 9.434 1.00 93.44 302 LEU A C 1
ATOM 2387 O O . LEU A 1 302 ? -12.949 1.114 9.034 1.00 93.44 302 LEU A O 1
ATOM 2391 N N . ILE A 1 303 ? -14.290 0.360 10.678 1.00 95.88 303 ILE A N 1
ATOM 2392 C CA . ILE A 1 303 ? -13.218 0.182 11.670 1.00 95.88 303 ILE A CA 1
ATOM 2393 C C . ILE A 1 303 ? -12.227 -0.879 11.188 1.00 95.88 303 ILE A C 1
ATOM 2395 O O . ILE A 1 303 ? -11.021 -0.648 11.235 1.00 95.88 303 ILE A O 1
ATOM 2399 N N . PHE A 1 304 ? -12.714 -2.028 10.710 1.00 93.94 304 PHE A N 1
ATOM 2400 C CA . PHE A 1 304 ? -11.844 -3.097 10.226 1.00 93.94 304 PHE A CA 1
ATOM 2401 C C . PHE A 1 304 ? -10.916 -2.597 9.121 1.00 93.94 304 PHE A C 1
ATOM 2403 O O . PHE A 1 304 ? -9.708 -2.784 9.209 1.00 93.94 304 PHE A O 1
ATOM 2410 N N . ASN A 1 305 ? -11.472 -1.913 8.120 1.00 90.38 305 ASN A N 1
ATOM 2411 C CA . ASN A 1 305 ? -10.708 -1.377 7.000 1.00 90.38 305 ASN A CA 1
ATOM 2412 C C . ASN A 1 305 ? -9.726 -0.289 7.450 1.00 90.38 305 ASN A C 1
ATOM 2414 O O . ASN A 1 305 ? -8.583 -0.301 7.005 1.00 90.38 305 ASN A O 1
ATOM 2418 N N . LYS A 1 306 ? -10.115 0.589 8.388 1.00 92.81 306 LYS A N 1
ATOM 2419 C CA . LYS A 1 306 ? -9.231 1.620 8.963 1.00 92.81 306 LYS A CA 1
ATOM 2420 C C . LYS A 1 306 ? -7.952 1.034 9.567 1.00 92.81 306 LYS A C 1
ATOM 2422 O O . LYS A 1 306 ? -6.894 1.648 9.453 1.00 92.81 306 LYS A O 1
ATOM 2427 N N . TYR A 1 307 ? -8.039 -0.141 10.187 1.00 93.38 307 TYR A N 1
ATOM 2428 C CA . TYR A 1 307 ? -6.909 -0.820 10.830 1.00 93.38 307 TYR A CA 1
ATOM 2429 C C . TYR A 1 307 ? -6.543 -2.138 10.140 1.00 93.38 307 TYR A C 1
ATOM 2431 O O . TYR A 1 307 ? -5.972 -3.029 10.768 1.00 93.38 307 TYR A O 1
ATOM 2439 N N . CYS A 1 308 ? -6.875 -2.291 8.858 1.00 88.31 308 CYS A N 1
ATOM 2440 C CA . CYS A 1 308 ? -6.509 -3.479 8.103 1.00 88.31 308 CYS A CA 1
ATOM 2441 C C . CYS A 1 308 ? -5.009 -3.439 7.791 1.00 88.31 308 CYS A C 1
ATOM 2443 O O . CYS A 1 308 ? -4.503 -2.443 7.274 1.00 88.31 308 CYS A O 1
ATOM 2445 N N . LYS A 1 309 ? -4.315 -4.528 8.113 1.00 84.75 309 LYS A N 1
ATOM 2446 C CA . LYS A 1 309 ? -2.897 -4.763 7.841 1.00 84.75 309 LYS A CA 1
ATOM 2447 C C . LYS A 1 309 ? -2.755 -6.161 7.260 1.00 84.75 309 LYS A C 1
ATOM 2449 O O . LYS A 1 309 ? -3.054 -7.138 7.950 1.00 84.75 309 LYS A O 1
ATOM 2454 N N . ASN A 1 310 ? -2.329 -6.273 6.002 1.00 78.50 310 ASN A N 1
ATOM 2455 C CA . ASN A 1 310 ? -2.186 -7.563 5.309 1.00 78.50 310 ASN A CA 1
ATOM 2456 C C . ASN A 1 310 ? -3.454 -8.454 5.367 1.00 78.50 310 ASN A C 1
ATOM 2458 O O . ASN A 1 310 ? -3.368 -9.676 5.481 1.00 78.50 310 ASN A O 1
ATOM 2462 N N . GLY A 1 311 ? -4.649 -7.851 5.341 1.00 80.88 311 GLY A N 1
ATOM 2463 C CA . GLY A 1 311 ? -5.928 -8.573 5.437 1.00 80.88 311 GLY A CA 1
ATOM 2464 C C . GLY A 1 311 ? -6.337 -9.007 6.852 1.00 80.88 311 GLY A C 1
ATOM 2465 O O . GLY A 1 311 ? -7.392 -9.622 7.017 1.00 80.88 311 GLY A O 1
ATOM 2466 N N . ALA A 1 312 ? -5.545 -8.679 7.874 1.00 89.19 312 ALA A N 1
ATOM 2467 C CA . ALA A 1 312 ? -5.863 -8.887 9.283 1.00 89.19 312 ALA A CA 1
ATOM 2468 C C . ALA A 1 312 ? -6.135 -7.549 9.992 1.00 89.19 312 ALA A C 1
ATOM 2470 O O . ALA A 1 312 ? -5.744 -6.484 9.521 1.00 89.19 312 ALA A O 1
ATOM 2471 N N . PHE A 1 313 ? -6.809 -7.588 11.139 1.00 93.12 313 PHE A N 1
ATOM 2472 C CA . PHE A 1 313 ? -7.104 -6.401 11.938 1.00 93.12 313 PHE A CA 1
ATOM 2473 C C . PHE A 1 313 ? -5.952 -6.085 12.893 1.00 93.12 313 PHE A C 1
ATOM 2475 O O . PHE A 1 313 ? -5.681 -6.868 13.806 1.00 93.12 313 PHE A O 1
ATOM 2482 N N . ASN A 1 314 ? -5.306 -4.932 12.722 1.00 93.56 314 ASN A N 1
ATOM 2483 C CA . ASN A 1 314 ? -4.266 -4.421 13.612 1.00 93.56 314 ASN A CA 1
ATOM 2484 C C . ASN A 1 314 ? -4.887 -3.846 14.897 1.00 93.56 314 ASN A C 1
ATOM 2486 O O . ASN A 1 314 ? -5.082 -2.634 15.041 1.00 93.56 314 ASN A O 1
ATOM 2490 N N . TYR A 1 315 ? -5.214 -4.725 15.847 1.00 95.19 315 TYR A N 1
ATOM 2491 C CA . TYR A 1 315 ? -5.875 -4.310 17.082 1.00 95.19 315 TYR A CA 1
ATOM 2492 C C . TYR A 1 315 ? -4.970 -3.445 17.968 1.00 95.19 315 TYR A C 1
ATOM 2494 O O . TYR A 1 315 ? -5.495 -2.618 18.705 1.00 95.19 315 TYR A O 1
ATOM 2502 N N . LEU A 1 316 ? -3.637 -3.557 17.882 1.00 93.56 316 LEU A N 1
ATOM 2503 C CA . LEU A 1 316 ? -2.729 -2.685 18.642 1.00 93.56 316 LEU A CA 1
ATOM 2504 C C . LEU A 1 316 ? -2.863 -1.217 18.223 1.00 93.56 316 LEU A C 1
ATOM 2506 O O . LEU A 1 316 ? -2.905 -0.330 19.079 1.00 93.56 316 LEU A O 1
ATOM 2510 N N . ALA A 1 317 ? -2.956 -0.959 16.915 1.00 93.06 317 ALA A N 1
ATOM 2511 C CA . ALA A 1 317 ? -3.209 0.377 16.379 1.00 93.06 317 ALA A CA 1
ATOM 2512 C C . ALA A 1 317 ? -4.555 0.934 16.844 1.00 93.06 317 ALA A C 1
ATOM 2514 O O . ALA A 1 317 ? -4.625 2.098 17.236 1.00 93.06 317 ALA A O 1
ATOM 2515 N N . PHE A 1 318 ? -5.586 0.089 16.833 1.00 96.25 318 PHE A N 1
ATOM 2516 C CA . PHE A 1 318 ? -6.915 0.436 17.315 1.00 96.25 318 PHE A CA 1
ATOM 2517 C C . PHE A 1 318 ? -6.913 0.765 18.811 1.00 96.25 318 PHE A C 1
ATOM 2519 O O . PHE A 1 318 ? -7.358 1.844 19.189 1.00 96.25 318 PHE A O 1
ATOM 2526 N N . CYS A 1 319 ? -6.343 -0.105 19.653 1.00 95.19 319 CYS A N 1
ATOM 2527 C CA . CYS A 1 319 ? -6.277 0.089 21.105 1.00 95.19 319 CYS A CA 1
ATOM 2528 C C . CYS A 1 319 ? -5.569 1.397 21.457 1.00 95.19 319 CYS A C 1
ATOM 2530 O O . CYS A 1 319 ? -6.051 2.141 22.298 1.00 95.19 319 CYS A O 1
ATOM 2532 N N . LYS A 1 320 ? -4.482 1.742 20.755 1.00 92.62 320 LYS A N 1
ATOM 2533 C CA . LYS A 1 320 ? -3.787 3.021 20.954 1.00 92.62 320 LYS A CA 1
ATOM 2534 C C . LYS A 1 320 ? -4.697 4.246 20.759 1.00 92.62 320 LYS A C 1
ATOM 2536 O O . LYS A 1 320 ? -4.469 5.264 21.399 1.00 92.62 320 LYS A O 1
ATOM 2541 N N . ASP A 1 321 ? -5.690 4.165 19.875 1.00 93.94 321 ASP A N 1
ATOM 2542 C CA . ASP A 1 321 ? -6.608 5.278 19.603 1.00 93.94 321 ASP A CA 1
ATOM 2543 C C . ASP A 1 321 ? -7.828 5.323 20.524 1.00 93.94 321 ASP A C 1
ATOM 2545 O O . ASP A 1 321 ? -8.442 6.386 20.638 1.00 93.94 321 ASP A O 1
ATOM 2549 N N . VAL A 1 322 ? -8.220 4.189 21.116 1.00 95.38 322 VAL A N 1
ATOM 2550 C CA . VAL A 1 322 ? -9.451 4.090 21.918 1.00 95.38 322 VAL A CA 1
ATOM 2551 C C . VAL A 1 322 ? -9.202 3.942 23.416 1.00 95.38 322 VAL A C 1
ATOM 2553 O O . VAL A 1 322 ? -9.999 4.443 24.202 1.00 95.38 322 VAL A O 1
ATOM 2556 N N . ASP A 1 323 ? -8.083 3.339 23.819 1.00 93.19 323 ASP A N 1
ATOM 2557 C CA . ASP A 1 323 ? -7.661 3.194 25.218 1.00 93.19 323 ASP A CA 1
ATOM 2558 C C . ASP A 1 323 ? -6.860 4.423 25.676 1.00 93.19 323 ASP A C 1
ATOM 2560 O O . ASP A 1 323 ? -5.786 4.309 26.272 1.00 93.19 323 ASP A O 1
ATOM 2564 N N . VAL A 1 324 ? -7.349 5.623 25.359 1.00 85.12 324 VAL A N 1
ATOM 2565 C CA . VAL A 1 324 ? -6.694 6.858 25.801 1.00 85.12 324 VAL A CA 1
ATOM 2566 C C . VAL A 1 324 ? -6.850 6.950 27.321 1.00 85.12 324 VAL A C 1
ATOM 2568 O O . VAL A 1 324 ? -7.953 6.799 27.852 1.00 85.12 324 VAL A O 1
ATOM 2571 N N . GLY A 1 325 ? -5.755 7.165 28.051 1.00 75.62 325 GLY A N 1
ATOM 2572 C CA . GLY A 1 325 ? -5.819 7.338 29.502 1.00 75.62 325 GLY A CA 1
ATOM 2573 C C . GLY A 1 325 ? -6.704 8.535 29.894 1.00 75.62 325 GLY A C 1
ATOM 2574 O O . GLY A 1 325 ? -6.993 9.388 29.052 1.00 75.62 325 GLY A O 1
ATOM 2575 N N . PRO A 1 326 ? -7.122 8.650 31.170 1.00 64.56 326 PRO A N 1
ATOM 2576 C CA . PRO A 1 326 ? -7.891 9.805 31.650 1.00 64.56 326 PRO A CA 1
ATOM 2577 C C . PRO A 1 326 ? -7.180 11.148 31.404 1.00 64.56 326 PRO A C 1
ATOM 2579 O O . PRO A 1 326 ? -7.836 12.182 31.325 1.00 64.56 326 PRO A O 1
ATOM 2582 N N . ASP A 1 327 ? -5.859 11.121 31.221 1.00 71.25 327 ASP A N 1
ATOM 2583 C CA . ASP A 1 327 ? -5.033 12.302 30.974 1.00 71.25 327 ASP A CA 1
ATOM 2584 C C . ASP A 1 327 ? -5.021 12.756 29.502 1.00 71.25 327 ASP A C 1
ATOM 2586 O O . ASP A 1 327 ? -4.385 13.761 29.178 1.00 71.25 327 ASP A O 1
ATOM 2590 N N . GLY A 1 328 ? -5.700 12.037 28.596 1.00 56.66 328 GLY A N 1
ATOM 2591 C CA . GLY A 1 328 ? -5.798 12.405 27.177 1.00 56.66 328 GLY A CA 1
ATOM 2592 C C . GLY A 1 328 ? -4.456 12.430 26.432 1.00 56.66 328 GLY A C 1
ATOM 2593 O O . GLY A 1 328 ? -4.363 13.045 25.368 1.00 56.66 328 GLY A O 1
ATOM 2594 N N . LYS A 1 329 ? -3.422 11.803 27.003 1.00 48.62 329 LYS A N 1
ATOM 2595 C CA . LYS A 1 329 ? -2.069 11.665 26.454 1.00 48.62 329 LYS A CA 1
ATOM 2596 C C . LYS A 1 329 ? -1.718 10.201 26.248 1.00 48.62 329 LYS A C 1
ATOM 2598 O O . LYS A 1 329 ? -2.163 9.369 27.069 1.00 48.62 329 LYS A O 1
#

Radius of gyration: 28.08 Å; Cα contacts (8 Å, |Δi|>4): 338; chains: 1; bounding box: 57×91×82 Å

Sequence (329 aa):
MASGRLVRSPDTMLSTAYSVNTPEVTPRVGTGVRTTRDGTMMACLSDRVSIETSRAPAKWYRGDPSQDLLQILAYARHRLQVRQVILLDPLAEKDSVPGAGGRVHQLHTGYIQREQLRRALDTCGGFGDISEEAFATLADAFSEERNQREYSERNINYEALCEVLQGKSHHSLAYRQGTRYLDEKYQIMKAQLDNERFTTSFKACFDDAPYARQPLSEAGEARFEKVKSLIVHKIYADRISARELLGDFDPHLNTSVSWMKKGFQRTPMVNMSPGCISRSQYLRGMHLLAHGVKLSEADLNLIFNKYCKNGAFNYLAFCKDVDVGPDGK

Mean predicted aligned error: 12.53 Å